Protein AF-A0A0G0WH38-F1 (afdb_monomer)

Organism: NCBI:txid1618424

Structure (mmCIF, N/CA/C/O backbone):
data_AF-A0A0G0WH38-F1
#
_entry.id   AF-A0A0G0WH38-F1
#
loop_
_atom_site.group_PDB
_atom_site.id
_atom_site.type_symbol
_atom_site.label_atom_id
_atom_site.label_alt_id
_atom_site.label_comp_id
_atom_site.label_asym_id
_atom_site.label_entity_id
_atom_site.label_seq_id
_atom_site.pdbx_PDB_ins_code
_atom_site.Cartn_x
_atom_site.Cartn_y
_atom_site.Cartn_z
_atom_site.occupancy
_atom_site.B_iso_or_equiv
_atom_site.auth_seq_id
_atom_site.auth_comp_id
_atom_site.auth_asym_id
_atom_site.auth_atom_id
_atom_site.pdbx_PDB_model_num
ATOM 1 N N . MET A 1 1 ? -21.161 17.544 38.187 1.00 32.94 1 MET A N 1
ATOM 2 C CA . MET A 1 1 ? -22.276 16.570 38.215 1.00 32.94 1 MET A CA 1
ATOM 3 C C . MET A 1 1 ? -21.748 15.254 37.638 1.00 32.94 1 MET A C 1
ATOM 5 O O . MET A 1 1 ? -21.384 15.239 36.478 1.00 32.94 1 MET A O 1
ATOM 9 N N . LYS A 1 2 ? -21.583 14.224 38.488 1.00 37.12 2 LYS A N 1
ATOM 10 C CA . LYS A 1 2 ? -21.247 12.807 38.193 1.00 37.12 2 LYS A CA 1
ATOM 11 C C . LYS A 1 2 ? -20.221 12.503 37.070 1.00 37.12 2 LYS A C 1
ATOM 13 O O . LYS A 1 2 ? -20.613 12.108 35.983 1.00 37.12 2 LYS A O 1
ATOM 18 N N . ILE A 1 3 ? -18.920 12.549 37.386 1.00 37.38 3 ILE A N 1
ATOM 19 C CA . ILE A 1 3 ? -17.848 11.882 36.594 1.00 37.38 3 ILE A CA 1
ATOM 20 C C . ILE A 1 3 ? -17.319 10.614 37.309 1.00 37.38 3 ILE A C 1
ATOM 22 O O . ILE A 1 3 ? -16.614 9.796 36.738 1.00 37.38 3 ILE A O 1
ATOM 26 N N . ILE A 1 4 ? -17.731 10.375 38.557 1.00 39.19 4 ILE A N 1
ATOM 27 C CA . ILE A 1 4 ? -17.101 9.365 39.426 1.00 39.19 4 ILE A CA 1
ATOM 28 C C . ILE A 1 4 ? -17.620 7.931 39.172 1.00 39.19 4 ILE A C 1
ATOM 30 O O . ILE A 1 4 ? -16.974 6.971 39.561 1.00 39.19 4 ILE A O 1
ATOM 34 N N . VAL A 1 5 ? -18.736 7.744 38.455 1.00 39.28 5 VAL A N 1
ATOM 35 C CA . VAL A 1 5 ? -19.386 6.417 38.343 1.00 39.28 5 VAL A CA 1
ATOM 36 C C . VAL A 1 5 ? -18.790 5.520 37.239 1.00 39.28 5 VAL A C 1
ATOM 38 O O . VAL A 1 5 ? -19.007 4.315 37.264 1.00 39.28 5 VAL A O 1
ATOM 41 N N . HIS A 1 6 ? -18.009 6.053 36.290 1.00 38.69 6 HIS A N 1
ATOM 42 C CA . HIS A 1 6 ? -17.444 5.235 35.199 1.00 38.69 6 HIS A CA 1
ATOM 43 C C . HIS A 1 6 ? -16.042 4.676 35.478 1.00 38.69 6 HIS A C 1
ATOM 45 O O . HIS A 1 6 ? -15.726 3.593 34.989 1.00 38.69 6 HIS A O 1
ATOM 51 N N . LYS A 1 7 ? -15.252 5.326 36.344 1.00 43.06 7 LYS A N 1
ATOM 52 C CA . LYS A 1 7 ? -13.873 4.903 36.642 1.00 43.06 7 LYS A CA 1
ATOM 53 C C . LYS A 1 7 ? -13.792 3.546 37.355 1.00 43.06 7 LYS A C 1
ATOM 55 O O . LYS A 1 7 ? -12.859 2.784 37.136 1.00 43.06 7 LYS A O 1
ATOM 60 N N . GLU A 1 8 ? -14.791 3.200 38.168 1.00 39.03 8 GLU A N 1
ATOM 61 C CA . GLU A 1 8 ? -14.813 1.925 38.906 1.00 39.03 8 GLU A CA 1
ATOM 62 C C . GLU A 1 8 ? -15.138 0.710 38.016 1.00 39.03 8 GLU A C 1
ATOM 64 O O . GLU A 1 8 ? -14.759 -0.410 38.350 1.00 39.03 8 GLU A O 1
ATOM 69 N N . GLN A 1 9 ? -15.783 0.910 36.858 1.00 46.50 9 GLN A N 1
ATOM 70 C CA . GLN A 1 9 ? -16.010 -0.165 35.879 1.00 46.50 9 GLN A CA 1
ATOM 71 C C . GLN A 1 9 ? -14.830 -0.353 34.910 1.00 46.50 9 GLN A C 1
ATOM 73 O O . GLN A 1 9 ? -14.673 -1.443 34.363 1.00 46.50 9 GLN A O 1
ATOM 78 N N . GLU A 1 10 ? -13.985 0.666 34.725 1.00 42.88 10 GLU A N 1
ATOM 79 C CA . GLU A 1 10 ? -12.787 0.616 33.870 1.00 42.88 10 GLU A CA 1
ATOM 80 C C . GLU A 1 10 ? -11.644 -0.196 34.509 1.00 42.88 10 GLU A C 1
ATOM 82 O O . GLU A 1 10 ? -10.996 -0.992 33.826 1.00 42.88 10 GLU A O 1
ATOM 87 N N . ILE A 1 11 ? -11.461 -0.090 35.832 1.00 45.38 11 ILE A N 1
ATOM 88 C CA . ILE A 1 11 ? -10.387 -0.789 36.568 1.00 45.38 11 ILE A CA 1
ATOM 89 C C . ILE A 1 11 ? -10.575 -2.318 36.520 1.00 45.38 11 ILE A C 1
ATOM 91 O O . ILE A 1 11 ? -9.616 -3.063 36.3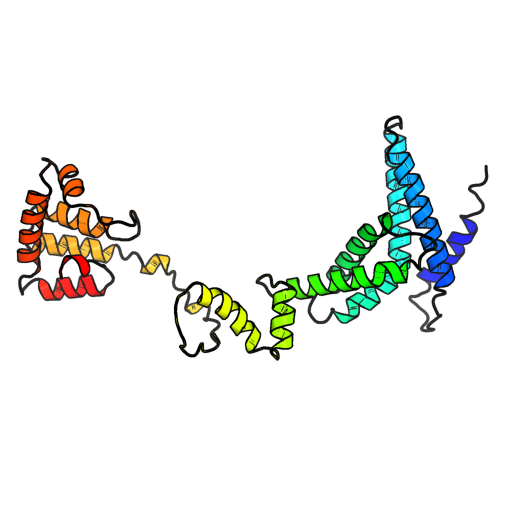37 1.00 45.38 11 ILE A O 1
ATOM 95 N N . GLY A 1 12 ? -11.820 -2.808 36.564 1.00 38.66 12 GLY A N 1
ATOM 96 C CA . GLY A 1 12 ? -12.107 -4.247 36.478 1.00 38.66 12 GLY A CA 1
ATOM 97 C C . GLY A 1 12 ? -11.827 -4.885 35.106 1.00 38.66 12 GLY A C 1
ATOM 98 O O . GLY A 1 12 ? -11.729 -6.112 35.009 1.00 38.66 12 GLY A O 1
ATOM 99 N N . ILE A 1 13 ? -11.699 -4.081 34.043 1.00 47.38 13 ILE A N 1
ATOM 100 C CA . ILE A 1 13 ? -11.533 -4.559 32.659 1.00 47.38 13 ILE A CA 1
ATOM 101 C C . ILE A 1 13 ? -10.060 -4.509 32.221 1.00 47.38 13 ILE A C 1
ATOM 103 O O . ILE A 1 13 ? -9.593 -5.441 31.566 1.00 47.38 13 ILE A O 1
ATOM 107 N N . GLN A 1 14 ? -9.296 -3.493 32.639 1.00 43.97 14 GLN A N 1
ATOM 108 C CA . GLN A 1 14 ? -7.849 -3.440 32.374 1.00 43.97 14 GLN A CA 1
ATOM 109 C C . GLN A 1 14 ? -7.082 -4.559 33.104 1.00 43.97 14 GLN A C 1
ATOM 111 O O . GLN A 1 14 ? -6.215 -5.199 32.505 1.00 43.97 14 GLN A O 1
ATOM 116 N N . ASP A 1 15 ? -7.476 -4.902 34.335 1.00 42.38 15 ASP A N 1
ATOM 117 C CA . ASP A 1 15 ? -6.885 -6.029 35.076 1.00 42.38 15 ASP A CA 1
ATOM 118 C C . ASP A 1 15 ? -7.193 -7.394 34.440 1.00 42.38 15 ASP A C 1
ATOM 120 O O . ASP A 1 15 ? -6.419 -8.343 34.576 1.00 42.38 15 ASP A O 1
ATOM 124 N N . SER A 1 16 ? -8.298 -7.513 33.696 1.00 44.72 16 SER A N 1
ATOM 125 C CA . SER A 1 16 ? -8.644 -8.754 32.996 1.00 44.72 16 SER A CA 1
ATOM 126 C C . SER A 1 16 ? -8.004 -8.889 31.609 1.00 44.72 16 SER A C 1
ATOM 128 O O . SER A 1 16 ? -7.896 -10.016 31.127 1.00 44.72 16 SER A O 1
ATOM 130 N N . LEU A 1 17 ? -7.513 -7.795 31.014 1.00 43.78 17 LEU A N 1
ATOM 131 C CA . LEU A 1 17 ? -6.703 -7.805 29.787 1.00 43.78 17 LEU A CA 1
ATOM 132 C C . LEU A 1 17 ? -5.206 -8.034 30.077 1.00 43.78 17 LEU A C 1
ATOM 134 O O . LEU A 1 17 ? -4.536 -8.728 29.317 1.00 43.78 17 LEU A O 1
ATOM 138 N N . ASN A 1 18 ? -4.685 -7.553 31.213 1.00 40.41 18 ASN A N 1
ATOM 139 C CA . ASN A 1 18 ? -3.281 -7.765 31.603 1.00 40.41 18 ASN A CA 1
ATOM 140 C C . ASN A 1 18 ? -2.997 -9.145 32.235 1.00 40.41 18 ASN A C 1
ATOM 142 O O . ASN A 1 18 ? -1.850 -9.594 32.246 1.00 40.41 18 ASN A O 1
ATOM 146 N N . LEU A 1 19 ? -4.023 -9.876 32.692 1.00 38.44 19 LEU A N 1
ATOM 147 C CA . LEU A 1 19 ? -3.889 -11.267 33.161 1.00 38.44 19 LEU A CA 1
ATOM 148 C C . LEU A 1 19 ? -3.816 -12.314 32.024 1.00 38.44 19 LEU A C 1
ATOM 150 O O . LEU A 1 19 ? -3.852 -13.519 32.290 1.00 38.44 19 LEU A O 1
ATOM 154 N N . GLU A 1 20 ? -3.722 -11.895 30.758 1.00 43.44 20 GLU A N 1
ATOM 155 C CA . GLU A 1 20 ? -3.683 -12.798 29.597 1.00 43.44 20 GLU A CA 1
ATOM 156 C C . GLU A 1 20 ? -2.321 -13.475 29.358 1.00 43.44 20 GLU A C 1
ATOM 158 O O . GLU A 1 20 ? -2.246 -14.421 28.574 1.00 43.44 20 GLU A O 1
ATOM 163 N N . GLN A 1 21 ? -1.245 -13.073 30.047 1.00 45.19 21 GLN A N 1
ATOM 164 C CA . GLN A 1 21 ? 0.084 -13.651 29.793 1.00 45.19 21 GLN A CA 1
ATOM 165 C C . GLN A 1 21 ? 0.411 -14.935 30.574 1.00 45.19 21 GLN A C 1
ATOM 167 O O . GLN A 1 21 ? 1.421 -15.564 30.267 1.00 45.19 21 GLN A O 1
ATOM 172 N N . GLN A 1 22 ? -0.405 -15.372 31.545 1.00 39.41 22 GLN A N 1
ATOM 173 C CA . GLN A 1 22 ? 0.000 -16.484 32.430 1.00 39.41 22 GLN A CA 1
ATOM 174 C C . GLN A 1 22 ? -0.910 -17.714 32.489 1.00 39.41 22 GLN A C 1
ATOM 176 O O . GLN A 1 22 ? -0.451 -18.744 32.969 1.00 39.41 22 GLN A O 1
ATOM 181 N N . ASN A 1 23 ? -2.148 -17.700 31.984 1.00 35.22 23 ASN A N 1
ATOM 182 C CA . ASN A 1 23 ? -3.044 -18.850 32.175 1.00 35.22 23 ASN A CA 1
ATOM 183 C C . ASN A 1 23 ? -3.754 -19.279 30.885 1.00 35.22 23 ASN A C 1
ATOM 185 O O . ASN A 1 23 ? -4.657 -18.606 30.396 1.00 35.22 23 ASN A O 1
ATOM 189 N N . GLY A 1 24 ? -3.378 -20.457 30.370 1.00 40.19 24 GLY A N 1
ATOM 190 C CA . GLY A 1 24 ? -3.849 -21.095 29.129 1.00 40.19 24 GLY A CA 1
ATOM 191 C C . GLY A 1 24 ? -5.322 -21.528 29.084 1.00 40.19 24 GLY A C 1
ATOM 192 O O . GLY A 1 24 ? -5.660 -22.513 28.431 1.00 40.19 24 GLY A O 1
ATOM 193 N N . SER A 1 25 ? -6.224 -20.807 29.745 1.00 41.72 25 SER A N 1
ATOM 194 C CA . SER A 1 25 ? -7.667 -21.001 29.612 1.00 41.72 25 SER A CA 1
ATOM 195 C C . SER A 1 25 ? -8.222 -20.009 28.595 1.00 41.72 25 SER A C 1
ATOM 197 O O . SER A 1 25 ? -8.294 -18.815 28.870 1.00 41.72 25 SER A O 1
ATOM 199 N N . ARG A 1 26 ? -8.657 -20.501 27.424 1.00 42.69 26 ARG A N 1
ATOM 200 C CA . ARG A 1 26 ? -9.404 -19.719 26.420 1.00 42.69 26 ARG A CA 1
ATOM 201 C C . ARG A 1 26 ? -10.736 -19.239 27.016 1.00 42.69 26 ARG A C 1
ATOM 203 O O . ARG A 1 26 ? -11.782 -19.843 26.775 1.00 42.69 26 ARG A O 1
ATOM 210 N N . ARG A 1 27 ? -10.721 -18.161 27.804 1.00 50.91 27 ARG A N 1
ATOM 211 C CA . ARG A 1 27 ? -11.947 -17.452 28.184 1.00 50.91 27 ARG A CA 1
ATOM 212 C C . ARG A 1 27 ? -12.553 -16.877 26.907 1.00 50.91 27 ARG A C 1
ATOM 214 O O . ARG A 1 27 ? -11.881 -16.210 26.125 1.00 50.91 27 ARG A O 1
ATOM 221 N N . ARG A 1 28 ? -13.828 -17.184 26.656 1.00 55.16 28 ARG A N 1
ATOM 222 C CA . ARG A 1 28 ? -14.573 -16.589 25.542 1.00 55.16 28 ARG A CA 1
ATOM 223 C C . ARG A 1 28 ? -14.680 -15.090 25.806 1.00 55.16 28 ARG A C 1
ATOM 225 O O . ARG A 1 28 ? -15.356 -14.694 26.751 1.00 55.16 28 ARG A O 1
ATOM 232 N N . VAL A 1 29 ? -14.029 -14.281 24.974 1.00 62.75 29 VAL A N 1
ATOM 233 C CA . VAL A 1 29 ? -14.193 -12.825 24.984 1.00 62.75 29 VAL A CA 1
ATOM 234 C C . VAL A 1 29 ? -15.682 -12.516 24.851 1.00 62.75 29 VAL A C 1
ATOM 236 O O . VAL A 1 29 ? -16.351 -12.995 23.929 1.00 62.75 29 VAL A O 1
ATOM 239 N N . ASN A 1 30 ? -16.228 -11.745 25.790 1.00 74.75 30 ASN A N 1
ATOM 240 C CA . ASN A 1 30 ? -17.629 -11.361 25.737 1.00 74.75 30 ASN A CA 1
ATOM 241 C C . ASN A 1 30 ? -17.816 -10.220 24.726 1.00 74.75 30 ASN A C 1
ATOM 243 O O . ASN A 1 30 ? -17.803 -9.039 25.065 1.00 74.75 30 ASN A O 1
ATOM 247 N N . TYR A 1 31 ? -17.989 -10.588 23.457 1.00 72.56 31 TYR A N 1
ATOM 248 C CA . TYR A 1 31 ? -18.087 -9.643 22.344 1.00 72.56 31 TYR A CA 1
ATOM 249 C C . TYR A 1 31 ? -19.266 -8.661 22.440 1.00 72.56 31 TYR A C 1
ATOM 251 O O . TYR A 1 31 ? -19.254 -7.648 21.742 1.00 72.56 31 TYR A O 1
ATOM 259 N N . SER A 1 32 ? -20.293 -8.927 23.259 1.00 76.69 32 SER A N 1
ATOM 260 C CA . SER A 1 32 ? -21.372 -7.953 23.473 1.00 76.69 32 SER A CA 1
ATOM 261 C C . SER A 1 32 ? -20.913 -6.790 24.354 1.00 76.69 32 SER A C 1
ATOM 263 O O . SER A 1 32 ? -21.201 -5.645 24.011 1.00 76.69 32 SER A O 1
ATOM 265 N N . LEU A 1 33 ? -20.146 -7.074 25.414 1.00 79.00 33 LEU A N 1
ATOM 266 C CA . LEU A 1 33 ? -19.546 -6.061 26.285 1.00 79.00 33 LEU A CA 1
ATOM 267 C C . LEU A 1 33 ? -18.524 -5.226 25.517 1.00 79.00 33 LEU A C 1
ATOM 269 O O . LEU A 1 33 ? -18.628 -4.005 25.516 1.00 79.00 33 LEU A O 1
ATOM 273 N N . VAL A 1 34 ? -17.626 -5.872 24.765 1.00 79.56 34 VAL A N 1
ATOM 274 C CA . VAL A 1 34 ? -16.643 -5.168 23.918 1.00 79.56 34 VAL A CA 1
ATOM 275 C C . VAL A 1 34 ? -17.346 -4.231 22.934 1.00 79.56 34 VAL A C 1
ATOM 277 O O . VAL A 1 34 ? -16.987 -3.067 22.805 1.00 79.56 34 VAL A O 1
ATOM 280 N N . ASN A 1 35 ? -18.410 -4.695 22.274 1.00 84.69 35 ASN A N 1
ATOM 281 C CA . ASN A 1 35 ? -19.155 -3.860 21.334 1.00 84.69 35 ASN A CA 1
ATOM 282 C C . ASN A 1 35 ? -19.893 -2.697 22.023 1.00 84.69 35 ASN A C 1
ATOM 284 O O . ASN A 1 35 ? -20.036 -1.636 21.422 1.00 84.69 35 ASN A O 1
ATOM 288 N N . ALA A 1 36 ? -20.368 -2.873 23.260 1.00 83.75 36 ALA A N 1
ATOM 289 C CA . ALA A 1 36 ? -20.982 -1.795 24.032 1.00 83.75 36 ALA A CA 1
ATOM 290 C C . ALA A 1 36 ? -19.951 -0.722 24.425 1.00 83.75 36 ALA A C 1
ATOM 292 O O . ALA A 1 36 ? -20.212 0.462 24.215 1.00 83.75 36 ALA A O 1
ATOM 293 N N . VAL A 1 37 ? -18.772 -1.139 24.901 1.00 86.31 37 VAL A N 1
ATOM 294 C CA . VAL A 1 37 ? -17.643 -0.249 25.227 1.00 86.31 37 VAL A CA 1
ATOM 295 C C . VAL A 1 37 ? -17.214 0.541 23.993 1.00 86.31 37 VAL A C 1
ATOM 297 O O . VAL A 1 37 ? -17.186 1.769 24.023 1.00 86.31 37 VAL A O 1
ATOM 300 N N . VAL A 1 38 ? -16.995 -0.142 22.867 1.00 85.69 38 VAL A N 1
ATOM 301 C CA . VAL A 1 38 ? -16.612 0.508 21.607 1.00 85.69 38 VAL A CA 1
ATOM 302 C C . VAL A 1 38 ? -17.679 1.500 21.143 1.00 85.69 38 VAL A C 1
ATOM 304 O O . VAL A 1 38 ? -17.350 2.618 20.759 1.00 85.69 38 VAL A O 1
ATOM 307 N N . ASN A 1 39 ? -18.967 1.149 21.214 1.00 87.06 39 ASN A N 1
ATOM 308 C CA . ASN A 1 39 ? -20.037 2.085 20.857 1.00 87.06 39 ASN A CA 1
ATOM 309 C C . ASN A 1 39 ? -20.046 3.328 21.760 1.00 87.06 39 ASN A C 1
ATOM 311 O O . ASN A 1 39 ? -20.282 4.428 21.261 1.00 87.06 39 ASN A O 1
ATOM 315 N N . SER A 1 40 ? -19.786 3.160 23.061 1.00 86.62 40 SER A N 1
ATOM 316 C CA . SER A 1 40 ? -19.678 4.270 24.013 1.00 86.62 40 SER A CA 1
ATOM 317 C C . SER A 1 40 ? -18.520 5.200 23.648 1.00 86.62 40 SER A C 1
ATOM 319 O O . SER A 1 40 ? -18.729 6.402 23.496 1.00 86.62 40 SER A O 1
ATOM 321 N N . ARG A 1 41 ? -17.329 4.645 23.393 1.00 89.06 41 ARG A N 1
ATOM 322 C CA . ARG A 1 41 ? -16.145 5.416 22.982 1.00 89.06 41 ARG A CA 1
ATOM 323 C C . ARG A 1 41 ? -16.321 6.104 21.627 1.00 89.06 41 ARG A C 1
ATOM 325 O O . ARG A 1 41 ? -15.927 7.251 21.461 1.00 89.06 41 ARG A O 1
ATOM 332 N N . VAL A 1 42 ? -16.997 5.475 20.664 1.00 85.94 42 VAL A N 1
ATOM 333 C CA . VAL A 1 42 ? -17.311 6.126 19.377 1.00 85.94 42 VAL A CA 1
ATOM 334 C C . VAL A 1 42 ? -18.272 7.308 19.555 1.00 85.94 42 VAL A C 1
ATOM 336 O O . VAL A 1 42 ? -18.154 8.307 18.844 1.00 85.94 42 VAL A O 1
ATOM 339 N N . LEU A 1 43 ? -19.232 7.226 20.481 1.00 88.44 43 LEU A N 1
ATOM 340 C CA . LEU A 1 43 ? -20.091 8.369 20.814 1.00 88.44 43 LEU A CA 1
ATOM 341 C C . LEU A 1 43 ? -19.300 9.491 21.481 1.00 88.44 43 LEU A C 1
ATOM 343 O O . LEU A 1 43 ? -19.540 10.656 21.176 1.00 88.44 43 LEU A O 1
ATOM 347 N N . GLU A 1 44 ? -18.371 9.138 22.364 1.00 88.75 44 GLU A N 1
ATOM 348 C CA . GLU A 1 44 ? -17.472 10.079 23.024 1.00 88.75 44 GLU A CA 1
ATOM 349 C C . GLU A 1 44 ? -16.594 10.824 22.011 1.00 88.75 44 GLU A C 1
ATOM 351 O O . GLU A 1 44 ? -16.609 12.052 22.002 1.00 88.75 44 GLU A O 1
ATOM 356 N N . LEU A 1 45 ? -15.964 10.117 21.065 1.00 87.69 45 LEU A N 1
ATOM 357 C CA . LEU A 1 45 ? -15.194 10.744 19.980 1.00 87.69 45 LEU A CA 1
ATOM 358 C C . LEU A 1 45 ? -16.005 11.763 19.187 1.00 87.69 45 LEU A C 1
ATOM 360 O O . LEU A 1 45 ? -15.504 12.834 18.870 1.00 87.69 45 LEU A O 1
ATOM 364 N N . ARG A 1 46 ? -17.273 11.462 18.885 1.00 88.69 46 ARG A N 1
ATOM 365 C CA . ARG A 1 46 ? -18.131 12.402 18.149 1.00 88.69 46 ARG A CA 1
ATOM 366 C C . A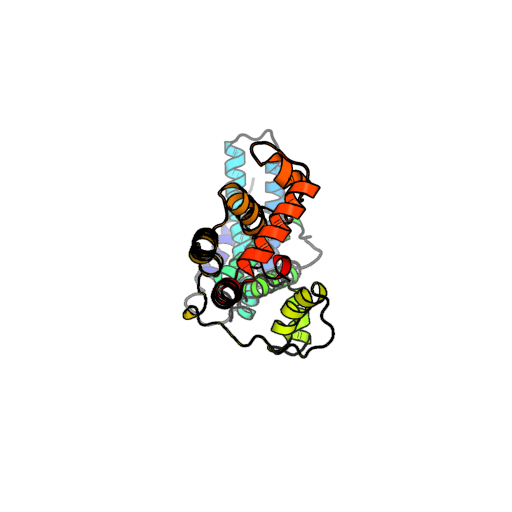RG A 1 46 ? -18.412 13.680 18.920 1.00 88.69 46 ARG A C 1
ATOM 368 O O . ARG A 1 46 ? -18.572 14.717 18.290 1.00 88.69 46 ARG A O 1
ATOM 375 N N . ARG A 1 47 ? -18.519 13.597 20.248 1.00 87.12 47 ARG A N 1
ATOM 376 C CA . ARG A 1 47 ? -18.693 14.778 21.101 1.00 87.12 47 ARG A CA 1
ATOM 377 C C . ARG A 1 47 ? -17.418 15.615 21.092 1.00 87.12 47 ARG A C 1
ATOM 379 O O . ARG A 1 47 ? -17.490 16.800 20.806 1.00 87.12 47 ARG A O 1
ATOM 386 N N . LEU A 1 48 ? -16.260 14.975 21.263 1.00 86.00 48 LEU A N 1
ATOM 387 C CA . LEU A 1 48 ? -14.962 15.654 21.220 1.00 86.00 48 LEU A CA 1
ATOM 388 C C . LEU A 1 48 ? -14.693 16.321 19.868 1.00 86.00 48 LEU A C 1
ATOM 390 O O . LEU A 1 48 ? -14.224 17.452 19.831 1.00 86.00 48 LEU A O 1
ATOM 394 N N . ASP A 1 49 ? -15.018 15.654 18.758 1.00 84.94 49 ASP A N 1
ATOM 395 C CA . ASP A 1 49 ? -14.852 16.226 17.419 1.00 84.94 49 ASP A CA 1
ATOM 396 C C . ASP A 1 49 ? -15.795 17.429 17.199 1.00 84.94 49 ASP A C 1
ATOM 398 O O . ASP A 1 49 ? -15.418 18.376 16.514 1.00 84.94 49 ASP A O 1
ATOM 402 N N . GLN A 1 50 ? -16.999 17.434 17.791 1.00 84.69 50 GLN A N 1
ATOM 403 C CA . GLN A 1 50 ? -17.884 18.609 17.779 1.00 84.69 50 GLN A CA 1
ATOM 404 C C . GLN A 1 50 ? -17.285 19.760 18.590 1.00 84.69 50 GLN A C 1
ATOM 406 O O . GLN A 1 50 ? -17.213 20.881 18.085 1.00 84.69 50 GLN A O 1
ATOM 411 N N . ASP A 1 51 ? -16.798 19.480 19.796 1.00 78.12 51 ASP A N 1
ATOM 412 C CA . ASP A 1 51 ? -16.200 20.487 20.674 1.00 78.12 51 ASP A CA 1
ATOM 413 C C . ASP A 1 51 ? -14.937 21.101 20.045 1.00 78.12 51 ASP A C 1
ATOM 415 O O . ASP A 1 51 ? -14.743 22.313 20.098 1.00 78.12 51 ASP A O 1
ATOM 419 N N . LEU A 1 52 ? -14.124 20.302 19.343 1.00 76.00 52 LEU A N 1
ATOM 420 C CA . LEU A 1 52 ? -12.912 20.767 18.660 1.00 76.00 52 LEU A CA 1
ATOM 421 C C . LEU A 1 52 ? -13.197 21.762 17.516 1.00 76.00 52 LEU A C 1
ATOM 423 O O . LEU A 1 52 ? -12.340 22.579 17.186 1.00 76.00 52 LEU A O 1
ATOM 427 N N . THR A 1 53 ? -14.382 21.711 16.894 1.00 74.00 53 THR A N 1
ATOM 428 C CA . THR A 1 53 ? -14.745 22.643 15.804 1.00 74.00 53 THR A CA 1
ATOM 429 C C . THR A 1 53 ? -15.095 24.049 16.287 1.00 74.00 53 THR A C 1
ATOM 431 O O . THR A 1 53 ? -15.176 24.978 15.481 1.00 74.00 53 THR A O 1
ATOM 434 N N . VAL A 1 54 ? -15.279 24.231 17.595 1.00 75.56 54 VAL A N 1
ATOM 435 C CA . VAL A 1 54 ? -15.627 25.519 18.188 1.00 75.56 54 VAL A CA 1
ATOM 436 C C . VAL A 1 54 ? -14.367 26.391 18.280 1.00 75.56 54 VAL A C 1
ATOM 438 O O . VAL A 1 54 ? -13.542 26.248 19.178 1.00 75.56 54 VAL A O 1
ATOM 441 N N . THR A 1 55 ? -14.225 27.336 17.347 1.00 63.53 55 THR A N 1
ATOM 442 C CA . THR A 1 55 ? -13.063 28.241 17.212 1.00 63.53 55 THR A CA 1
ATOM 443 C C . THR A 1 55 ? -12.842 29.194 18.391 1.00 63.53 55 THR A C 1
ATOM 445 O O . THR A 1 55 ? -11.811 29.856 18.446 1.00 63.53 55 THR A O 1
ATOM 448 N N . THR A 1 56 ? -13.774 29.278 19.342 1.00 71.31 56 THR A N 1
ATOM 449 C CA . THR A 1 56 ? -13.685 30.168 20.512 1.00 71.31 56 THR A CA 1
ATOM 450 C C . THR A 1 56 ? -12.976 29.544 21.716 1.00 71.31 56 THR A C 1
ATOM 452 O O . THR A 1 56 ? -12.896 30.177 22.767 1.00 71.31 56 THR A O 1
ATOM 455 N N . LEU A 1 57 ? -12.511 28.296 21.617 1.00 71.00 57 LEU A N 1
ATOM 456 C CA . LEU A 1 57 ? -11.836 27.612 22.719 1.00 71.00 57 LEU A CA 1
ATOM 457 C C . LEU A 1 57 ? -10.378 28.066 22.848 1.00 71.00 57 LEU A C 1
ATOM 459 O O . LEU A 1 57 ? -9.660 28.134 21.850 1.00 71.00 57 LEU A O 1
ATOM 463 N N . SER A 1 58 ? -9.948 28.318 24.089 1.00 80.75 58 SER A N 1
ATOM 464 C CA . SER A 1 58 ? -8.544 28.571 24.449 1.00 80.75 58 SER A CA 1
ATOM 465 C C . SER A 1 58 ? -7.623 27.472 23.903 1.00 80.75 58 SER A C 1
ATOM 467 O O . SER A 1 58 ? -8.014 26.302 23.865 1.00 80.75 58 SER A O 1
ATOM 469 N N . GLU A 1 59 ? -6.391 27.825 23.524 1.00 82.25 59 GLU A N 1
ATOM 470 C CA . GLU A 1 59 ? -5.383 26.872 23.032 1.00 82.25 59 GLU A CA 1
ATOM 471 C C . GLU A 1 59 ? -5.141 25.722 24.026 1.00 82.25 59 GLU A C 1
ATOM 473 O O . GLU A 1 59 ? -5.030 24.564 23.622 1.00 82.25 59 GLU A O 1
ATOM 478 N N . GLU A 1 60 ? -5.170 26.012 25.330 1.00 81.75 60 GLU A N 1
ATOM 479 C CA . GLU A 1 60 ? -5.045 25.014 26.402 1.00 81.75 60 GLU A CA 1
ATOM 480 C C . GLU A 1 60 ? -6.212 24.014 26.405 1.00 81.75 60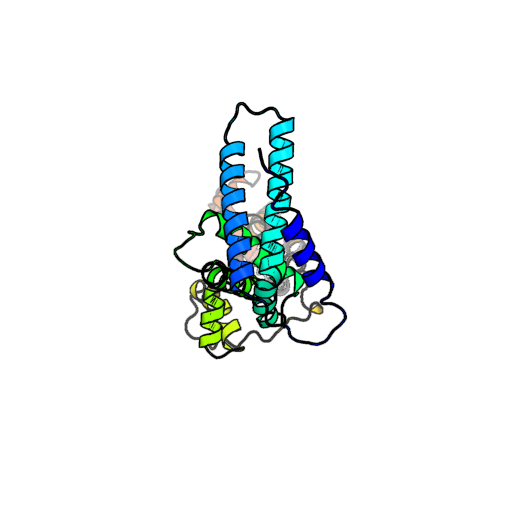 GLU A C 1
ATOM 482 O O . GLU A 1 60 ? -6.016 22.809 26.568 1.00 81.75 60 GLU A O 1
ATOM 487 N N . ALA A 1 61 ? -7.435 24.495 26.160 1.00 80.88 61 ALA A N 1
ATOM 488 C CA . ALA A 1 61 ? -8.620 23.643 26.084 1.00 80.88 61 ALA A CA 1
ATOM 489 C C . ALA A 1 61 ? -8.582 22.748 24.835 1.00 80.88 61 ALA A C 1
ATOM 491 O O . ALA A 1 61 ? -8.945 21.575 24.899 1.00 80.88 61 ALA A O 1
ATOM 492 N N . GLN A 1 62 ? -8.088 23.268 23.708 1.00 81.44 62 GLN A N 1
ATOM 493 C CA . GLN A 1 62 ? -7.906 22.473 22.491 1.00 81.44 62 GLN A CA 1
ATOM 494 C C . GLN A 1 62 ? -6.836 21.388 22.669 1.00 81.44 62 GLN A C 1
ATOM 496 O O . GLN A 1 62 ? -7.012 20.277 22.166 1.00 81.44 62 GLN A O 1
ATOM 501 N N . ALA A 1 63 ? -5.743 21.682 23.381 1.00 84.94 63 ALA A N 1
ATOM 502 C CA . ALA A 1 63 ? -4.705 20.700 23.688 1.00 84.94 63 ALA A CA 1
ATOM 503 C C . ALA A 1 63 ? -5.252 19.548 24.548 1.00 84.94 63 ALA A C 1
ATOM 505 O O . ALA A 1 63 ? -5.073 18.387 24.183 1.00 84.94 63 ALA A O 1
ATOM 506 N N . ALA A 1 64 ? -6.013 19.863 25.602 1.00 85.88 64 ALA A N 1
ATOM 507 C CA . ALA A 1 64 ? -6.648 18.858 26.456 1.00 85.88 64 ALA A CA 1
ATOM 508 C C . ALA A 1 64 ? -7.649 17.970 25.688 1.00 85.88 64 ALA A C 1
ATOM 510 O O . ALA A 1 64 ? -7.671 16.753 25.864 1.00 85.88 64 ALA A O 1
ATOM 511 N N . ILE A 1 65 ? -8.447 18.548 24.778 1.00 86.56 65 ILE A N 1
ATOM 512 C CA . ILE A 1 65 ? -9.378 17.775 23.934 1.00 86.56 65 ILE A CA 1
ATOM 513 C C . ILE A 1 65 ? -8.614 16.826 22.999 1.00 86.56 65 ILE A C 1
ATOM 515 O O . ILE A 1 65 ? -9.052 15.697 22.776 1.00 86.56 65 ILE A O 1
ATOM 519 N N . ARG A 1 66 ? -7.469 17.253 22.449 1.00 87.81 66 ARG A N 1
ATOM 520 C CA . ARG A 1 66 ? -6.635 16.400 21.584 1.00 87.81 66 ARG A CA 1
ATOM 521 C C . ARG A 1 66 ? -6.037 15.224 22.345 1.00 87.81 66 ARG A C 1
ATOM 523 O O . ARG A 1 66 ? -6.022 14.124 21.799 1.00 87.81 66 ARG A O 1
ATOM 530 N N . GLU A 1 67 ? -5.571 15.451 23.568 1.00 90.19 67 GLU A N 1
ATOM 531 C CA . GLU A 1 67 ? -5.041 14.400 24.439 1.00 90.19 67 GLU A CA 1
ATOM 532 C C . GLU A 1 67 ? -6.128 13.374 24.781 1.00 90.19 67 GLU A C 1
ATOM 534 O O . GLU A 1 67 ? -5.971 12.189 24.492 1.00 90.19 67 GLU A O 1
ATOM 539 N N . HIS A 1 68 ? -7.293 13.838 25.246 1.00 87.06 68 HIS A N 1
ATOM 540 C CA . HIS A 1 68 ? -8.429 12.959 25.552 1.00 87.06 68 HIS A CA 1
ATOM 541 C C . HIS A 1 68 ? -8.903 12.177 24.318 1.00 87.06 68 HIS A C 1
ATOM 543 O O . HIS A 1 68 ? -9.240 10.996 24.377 1.00 87.06 68 HIS A O 1
ATOM 549 N N . ARG A 1 69 ? -8.867 12.809 23.141 1.00 89.62 69 ARG A N 1
ATOM 550 C CA . ARG A 1 69 ? -9.163 12.140 21.869 1.00 89.62 69 ARG A CA 1
ATOM 551 C C . ARG A 1 69 ? -8.168 11.018 21.563 1.00 89.62 69 ARG A C 1
ATOM 553 O O . ARG A 1 69 ? -8.580 10.000 21.010 1.00 89.62 69 ARG A O 1
ATOM 560 N N . GLN A 1 70 ? -6.883 11.189 21.870 1.00 90.25 70 GLN A N 1
ATOM 561 C CA . GLN A 1 70 ? -5.876 10.143 21.670 1.00 90.25 70 GLN A CA 1
ATOM 562 C C . GLN A 1 70 ? -6.101 8.956 22.610 1.00 90.25 70 GLN A C 1
ATOM 564 O O . GLN A 1 70 ? -6.050 7.820 22.143 1.00 90.25 70 GLN A O 1
ATOM 569 N N . GLU A 1 71 ? -6.424 9.211 23.878 1.00 91.56 71 GLU A N 1
ATOM 570 C CA . GLU A 1 71 ? -6.758 8.168 24.859 1.00 91.56 71 GLU A CA 1
ATOM 571 C C . GLU A 1 71 ? -7.947 7.323 24.382 1.00 91.56 71 GLU A C 1
ATOM 573 O O . GLU A 1 71 ? -7.855 6.101 24.262 1.00 91.56 71 GLU A O 1
ATOM 578 N N . VAL A 1 72 ? -9.034 7.983 23.974 1.00 90.44 72 VAL A N 1
ATOM 579 C CA . VAL A 1 72 ? -10.237 7.300 23.479 1.00 90.44 72 VAL A CA 1
ATOM 580 C C . VAL A 1 72 ? -9.959 6.485 22.206 1.00 90.44 72 VAL A C 1
ATOM 582 O O . VAL A 1 72 ? -10.544 5.416 22.005 1.00 90.44 72 VAL A O 1
ATOM 585 N N . LEU A 1 73 ? -9.080 6.963 21.320 1.00 91.44 73 LEU A N 1
ATOM 586 C CA . LEU A 1 73 ? -8.662 6.193 20.146 1.00 91.44 73 LEU A CA 1
ATOM 587 C C . LEU A 1 73 ? -7.829 4.966 20.529 1.00 91.44 73 LEU A C 1
ATOM 589 O O . LEU A 1 73 ? -8.030 3.913 19.921 1.00 91.44 73 LEU A O 1
ATOM 593 N N . GLY A 1 74 ? -6.952 5.089 21.529 1.00 91.94 74 GLY A N 1
ATOM 594 C CA . GLY A 1 74 ? -6.184 3.979 22.094 1.00 91.94 74 GLY A CA 1
ATOM 595 C C . GLY A 1 74 ? -7.096 2.853 22.574 1.00 91.94 74 GLY A C 1
ATOM 596 O O . GLY A 1 74 ? -6.992 1.731 22.083 1.00 91.94 74 GLY A O 1
ATOM 597 N N . ASP A 1 75 ? -8.098 3.186 23.389 1.00 90.38 75 ASP A N 1
ATOM 598 C CA . ASP A 1 75 ? -9.097 2.230 23.885 1.00 90.38 75 ASP A CA 1
ATOM 599 C C . ASP A 1 75 ? -9.809 1.472 22.751 1.00 90.38 75 ASP A C 1
ATOM 601 O O . ASP A 1 75 ? -10.029 0.256 22.817 1.00 90.38 75 ASP A O 1
ATOM 605 N N . ILE A 1 76 ? -10.196 2.185 21.685 1.00 91.31 76 ILE A N 1
ATOM 606 C CA . ILE A 1 76 ? -10.859 1.572 20.527 1.00 91.31 76 ILE A CA 1
ATOM 607 C C . ILE A 1 76 ? -9.901 0.638 19.789 1.00 91.31 76 ILE A C 1
ATOM 609 O O . ILE A 1 76 ? -10.332 -0.438 19.359 1.00 91.31 76 ILE A O 1
ATOM 613 N N . ILE A 1 77 ? -8.639 1.032 19.616 1.00 92.88 77 ILE A N 1
ATOM 614 C CA . ILE A 1 77 ? -7.621 0.196 18.978 1.00 92.88 77 ILE A CA 1
ATOM 615 C C . ILE A 1 77 ? -7.441 -1.080 19.796 1.00 92.88 77 ILE A C 1
ATOM 617 O O . ILE A 1 77 ? -7.657 -2.162 19.249 1.00 92.88 77 ILE A O 1
ATOM 621 N N . ASP A 1 78 ? -7.167 -0.968 21.093 1.00 91.19 78 ASP A N 1
ATOM 622 C CA . ASP A 1 78 ? -6.892 -2.097 21.986 1.00 91.19 78 ASP A CA 1
ATOM 623 C C . ASP A 1 78 ? -8.047 -3.102 22.009 1.00 91.19 78 ASP A C 1
ATOM 625 O O . ASP A 1 78 ? -7.846 -4.306 21.816 1.00 91.19 78 ASP A O 1
ATOM 629 N N . CYS A 1 79 ? -9.287 -2.610 22.086 1.00 90.81 79 CYS A N 1
ATOM 630 C CA . CYS A 1 79 ? -10.490 -3.443 22.008 1.00 90.81 79 CYS A CA 1
ATOM 631 C C . CYS A 1 79 ? -10.618 -4.226 20.686 1.00 90.81 79 CYS A C 1
ATOM 633 O O . CYS A 1 79 ? -11.294 -5.259 20.636 1.00 90.81 79 CYS A O 1
ATOM 635 N N . ASN A 1 80 ? -10.020 -3.737 19.596 1.00 93.56 80 ASN A N 1
ATOM 636 C CA . ASN A 1 80 ? -10.121 -4.323 18.258 1.00 93.56 80 ASN A CA 1
ATOM 637 C C . ASN A 1 80 ? -8.813 -4.969 17.765 1.00 93.56 80 ASN A C 1
ATOM 639 O O . ASN A 1 80 ? -8.824 -5.607 16.706 1.00 93.56 80 ASN A O 1
ATOM 643 N N . MET A 1 81 ? -7.717 -4.903 18.528 1.00 92.31 81 MET A N 1
ATOM 644 C CA . MET A 1 81 ? -6.430 -5.493 18.144 1.00 92.31 81 MET A CA 1
ATOM 645 C C . MET A 1 81 ? -6.534 -6.997 17.895 1.00 92.31 81 MET A C 1
ATOM 647 O O . MET A 1 81 ? -6.000 -7.498 16.905 1.00 92.31 81 MET A O 1
ATOM 651 N N . GLY A 1 82 ? -7.299 -7.725 18.714 1.00 90.50 82 GLY A N 1
ATOM 652 C CA . GLY A 1 82 ? -7.523 -9.160 18.512 1.00 90.50 82 GLY A CA 1
ATOM 653 C C . GLY A 1 82 ? -8.140 -9.491 17.144 1.00 90.50 82 GLY A C 1
ATOM 654 O O . GLY A 1 82 ? -7.750 -10.470 16.502 1.00 90.50 82 GLY A O 1
ATOM 655 N N . LEU A 1 83 ? -9.053 -8.643 16.650 1.00 92.19 83 LEU A N 1
ATOM 656 C CA . LEU A 1 83 ? -9.641 -8.783 15.316 1.00 92.19 83 LEU A CA 1
ATOM 657 C C . LEU A 1 83 ? -8.591 -8.538 14.228 1.00 92.19 83 LEU A C 1
ATOM 659 O O . LEU A 1 83 ? -8.451 -9.370 13.331 1.00 92.19 83 LEU A O 1
ATOM 663 N N . ILE A 1 84 ? -7.837 -7.439 14.324 1.00 95.12 84 ILE A N 1
ATOM 664 C CA . ILE A 1 84 ? -6.787 -7.084 13.357 1.00 95.12 84 ILE A CA 1
ATOM 665 C C . ILE A 1 84 ? -5.754 -8.207 13.261 1.00 95.12 84 ILE A C 1
ATOM 667 O O . ILE A 1 84 ? -5.488 -8.704 12.168 1.00 95.12 84 ILE A O 1
ATOM 671 N N . VAL A 1 85 ? -5.246 -8.680 14.401 1.00 94.94 85 VAL A N 1
ATOM 672 C CA . VAL A 1 85 ? -4.262 -9.767 14.464 1.00 94.94 85 VAL A CA 1
ATOM 673 C C . VAL A 1 85 ? -4.815 -11.054 13.851 1.00 94.94 85 VAL A C 1
ATOM 675 O O . VAL A 1 85 ? -4.099 -11.740 13.124 1.00 94.94 85 VAL A O 1
ATOM 678 N N . SER A 1 86 ? -6.088 -11.387 14.087 1.00 94.69 86 SER A N 1
ATOM 679 C CA . SER A 1 86 ? -6.703 -12.588 13.502 1.00 94.69 86 SER A CA 1
ATOM 680 C C . SER A 1 86 ? -6.786 -12.546 11.970 1.00 94.69 86 SER A C 1
ATOM 682 O O . SER A 1 86 ? -6.648 -13.583 11.319 1.00 94.69 86 SER A O 1
ATOM 684 N N . ILE A 1 87 ? -6.970 -11.355 11.390 1.00 94.06 87 ILE A N 1
ATOM 685 C CA . ILE A 1 87 ? -6.995 -11.144 9.939 1.00 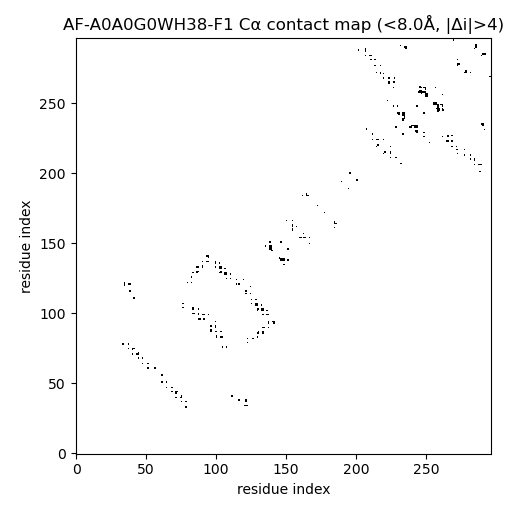94.06 87 ILE A CA 1
ATOM 686 C C . ILE A 1 87 ? -5.564 -11.137 9.392 1.00 94.06 87 ILE A C 1
ATOM 688 O O . ILE A 1 87 ? -5.281 -11.846 8.430 1.00 94.06 87 ILE A O 1
ATOM 692 N N . ALA A 1 88 ? -4.660 -10.382 10.022 1.00 94.75 88 ALA A N 1
ATOM 693 C CA . ALA A 1 88 ? -3.268 -10.229 9.604 1.00 94.75 88 ALA A CA 1
ATOM 694 C C . ALA A 1 88 ? -2.506 -11.563 9.593 1.00 94.75 88 ALA A C 1
ATOM 696 O O . ALA A 1 88 ? -1.763 -11.838 8.655 1.00 94.75 88 ALA A O 1
ATOM 697 N N . LYS A 1 89 ? -2.769 -12.448 10.566 1.00 94.75 89 LYS A N 1
ATOM 698 C CA . LYS A 1 89 ? -2.183 -13.800 10.626 1.00 94.75 89 LYS A CA 1
ATOM 699 C C . LYS A 1 89 ? -2.393 -14.625 9.352 1.00 94.75 89 LYS A C 1
ATOM 701 O O . LYS A 1 89 ? -1.580 -15.492 9.065 1.00 94.75 89 LYS A O 1
ATOM 706 N N . GLN A 1 90 ? -3.446 -14.359 8.575 1.00 91.69 90 GLN A N 1
ATOM 707 C CA . GLN A 1 90 ? -3.711 -15.061 7.312 1.00 91.69 90 GLN A CA 1
ATOM 708 C C . GLN A 1 90 ? -2.763 -14.644 6.173 1.00 91.69 90 GLN A C 1
ATOM 710 O O . GLN A 1 90 ? -2.707 -15.331 5.158 1.00 91.69 90 GLN A O 1
ATOM 715 N N . TYR A 1 91 ? -2.041 -13.529 6.329 1.00 91.50 91 TYR A N 1
ATOM 716 C CA . TYR A 1 91 ? -1.162 -12.936 5.313 1.00 91.50 91 TYR A CA 1
ATOM 717 C C . TYR A 1 91 ? 0.307 -12.842 5.763 1.00 91.50 91 TYR A C 1
ATOM 719 O O . TYR A 1 91 ? 1.151 -12.384 4.998 1.00 91.50 91 TYR A O 1
ATOM 727 N N . ALA A 1 92 ? 0.623 -13.312 6.974 1.00 87.88 92 ALA A N 1
ATOM 728 C CA . ALA A 1 92 ? 1.937 -13.183 7.610 1.00 87.88 92 ALA A CA 1
ATOM 729 C C . ALA A 1 92 ? 3.047 -14.061 6.995 1.00 87.88 92 ALA A C 1
ATOM 731 O O . ALA A 1 92 ? 4.191 -13.984 7.417 1.00 87.88 92 ALA A O 1
ATOM 732 N N . GLU A 1 93 ? 2.730 -14.910 6.013 1.00 85.25 93 GLU A N 1
ATOM 733 C CA . GLU A 1 93 ? 3.724 -15.766 5.348 1.00 85.25 93 GLU A CA 1
ATOM 734 C C . GLU A 1 93 ? 4.725 -14.953 4.505 1.00 85.25 93 GLU A C 1
ATOM 736 O O . GLU A 1 93 ? 5.857 -15.381 4.312 1.00 85.25 93 GLU A O 1
ATOM 741 N N . LYS A 1 94 ? 4.308 -13.793 3.976 1.00 76.81 94 LYS A N 1
ATOM 742 C CA . LYS A 1 94 ? 5.071 -13.043 2.956 1.00 76.81 94 LYS A CA 1
ATOM 743 C C . LYS A 1 94 ? 5.395 -11.605 3.336 1.00 76.81 94 LYS A C 1
ATOM 745 O O . LYS A 1 94 ? 6.161 -10.964 2.631 1.00 76.81 94 LYS A O 1
ATOM 750 N N . VAL A 1 95 ? 4.779 -11.097 4.397 1.00 89.56 95 VAL A N 1
ATOM 751 C CA . VAL A 1 95 ? 4.895 -9.708 4.849 1.00 89.56 95 VAL A CA 1
ATOM 752 C C . VAL A 1 95 ? 4.993 -9.710 6.365 1.00 89.56 95 VAL A C 1
ATOM 754 O O . VAL A 1 95 ? 4.378 -10.556 7.022 1.00 89.56 95 VAL A O 1
ATOM 757 N N . GLU A 1 96 ? 5.764 -8.773 6.911 1.00 93.56 96 GLU A N 1
ATOM 758 C CA . GLU A 1 96 ? 5.947 -8.635 8.348 1.00 93.56 96 GLU A CA 1
ATOM 759 C C . GLU A 1 96 ? 4.608 -8.391 9.059 1.00 93.56 96 GLU A C 1
ATOM 761 O O . GLU A 1 96 ? 3.747 -7.626 8.616 1.00 93.56 96 GLU A O 1
ATOM 766 N N . LEU 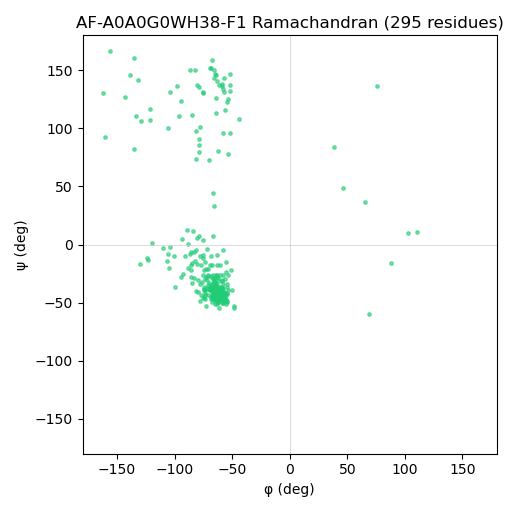A 1 97 ? 4.407 -9.083 10.181 1.00 93.75 97 LEU A N 1
ATOM 767 C CA . LEU A 1 97 ? 3.139 -9.033 10.902 1.00 93.75 97 LEU A CA 1
ATOM 768 C C . LEU A 1 97 ? 2.858 -7.635 11.476 1.00 93.75 97 LEU A C 1
ATOM 770 O O . LEU A 1 97 ? 1.692 -7.241 11.530 1.00 93.75 97 LEU A O 1
ATOM 774 N N . GLU A 1 98 ? 3.892 -6.905 11.903 1.00 95.19 98 GLU A N 1
ATOM 775 C CA . GLU A 1 98 ? 3.748 -5.543 12.432 1.00 95.19 98 GLU A CA 1
ATOM 776 C C . GLU A 1 98 ? 3.261 -4.562 11.364 1.00 95.19 98 GLU A C 1
ATOM 778 O O . GLU A 1 98 ? 2.327 -3.799 11.619 1.00 95.19 98 GLU A O 1
ATOM 783 N N . ASP A 1 99 ? 3.760 -4.674 10.133 1.00 95.44 99 ASP A N 1
ATOM 784 C CA . ASP A 1 99 ? 3.285 -3.859 9.013 1.00 95.44 99 ASP A CA 1
ATOM 785 C C . ASP A 1 99 ? 1.802 -4.116 8.718 1.00 95.44 99 ASP A C 1
ATOM 787 O O . ASP A 1 99 ? 0.997 -3.190 8.575 1.00 95.44 99 ASP A O 1
ATOM 791 N N . LEU A 1 100 ? 1.398 -5.392 8.697 1.00 95.69 100 LEU A N 1
ATOM 792 C CA . LEU A 1 100 ? 0.002 -5.777 8.472 1.00 95.69 100 LEU A CA 1
ATOM 793 C C . LEU A 1 100 ? -0.921 -5.270 9.592 1.00 95.69 100 LEU A C 1
ATOM 795 O O . LEU A 1 100 ? -2.058 -4.865 9.319 1.00 95.69 100 LEU A O 1
ATOM 799 N N . LYS A 1 101 ? -0.452 -5.273 10.847 1.00 96.56 101 LYS A N 1
ATOM 800 C CA . LYS A 1 101 ? -1.180 -4.667 11.970 1.00 96.56 101 LYS A CA 1
ATOM 801 C C . LYS A 1 101 ? -1.310 -3.159 11.776 1.00 96.56 101 LYS A C 1
ATOM 803 O O . LYS A 1 101 ? -2.419 -2.647 11.923 1.00 96.56 101 LYS A O 1
ATOM 808 N N . GLY A 1 102 ? -0.230 -2.478 11.391 1.00 96.31 102 GLY A N 1
ATOM 809 C CA . GLY A 1 102 ? -0.219 -1.041 11.116 1.00 96.31 102 GLY A CA 1
ATOM 810 C C . GLY A 1 102 ? -1.274 -0.643 10.082 1.00 96.31 102 GLY A C 1
ATOM 811 O O . GLY A 1 102 ? -2.112 0.220 10.347 1.00 96.31 102 GLY A O 1
ATOM 812 N N . VAL A 1 103 ? -1.334 -1.352 8.951 1.00 96.75 103 VAL A N 1
ATOM 813 C CA . VAL A 1 103 ? -2.364 -1.139 7.913 1.00 96.75 103 VAL A CA 1
ATOM 814 C C . VAL A 1 103 ? -3.776 -1.366 8.459 1.00 96.75 103 VAL A C 1
ATOM 816 O O . VAL A 1 103 ? -4.707 -0.610 8.154 1.00 96.75 103 VAL A O 1
ATOM 819 N N . GLY A 1 104 ? -3.950 -2.397 9.288 1.00 96.94 104 GLY A N 1
ATOM 820 C CA . GLY A 1 104 ? -5.217 -2.681 9.953 1.00 96.94 104 GLY A CA 1
ATOM 821 C C . GLY A 1 104 ? -5.674 -1.552 10.880 1.00 96.94 104 GLY A C 1
ATOM 822 O O . GLY A 1 104 ? -6.847 -1.179 10.831 1.00 96.94 104 GLY A O 1
ATOM 823 N N . ILE A 1 105 ? -4.760 -0.981 11.670 1.00 96.88 105 ILE A N 1
ATOM 824 C CA . ILE A 1 105 ? -5.026 0.140 12.584 1.00 96.88 105 ILE A CA 1
ATOM 825 C C . ILE A 1 105 ? -5.414 1.394 11.798 1.00 96.88 105 ILE A C 1
ATOM 827 O O . ILE A 1 105 ? -6.439 2.004 12.095 1.00 96.88 105 ILE A O 1
ATOM 831 N N . VAL A 1 106 ? -4.664 1.751 10.752 1.00 97.50 106 VAL A N 1
ATOM 832 C CA . VAL A 1 106 ? -4.992 2.913 9.906 1.00 97.50 106 VAL A CA 1
ATOM 833 C C . VAL A 1 106 ? -6.396 2.768 9.312 1.00 97.50 106 VAL A C 1
ATOM 835 O O . VAL A 1 106 ? -7.232 3.662 9.440 1.00 97.50 106 VAL A O 1
ATOM 838 N N . THR A 1 107 ? -6.709 1.593 8.763 1.00 97.44 107 THR A N 1
ATOM 839 C CA . THR A 1 107 ? -8.030 1.315 8.175 1.00 97.44 107 THR A CA 1
ATOM 840 C C . THR A 1 107 ? -9.154 1.352 9.216 1.00 97.44 107 THR A C 1
ATOM 842 O O . THR A 1 107 ? -10.282 1.750 8.915 1.00 97.44 107 THR A O 1
ATOM 845 N N . LEU A 1 108 ? -8.873 0.910 10.445 1.00 96.38 108 LEU A N 1
ATOM 846 C CA . LEU A 1 108 ? -9.809 0.984 11.563 1.00 96.38 108 LEU A CA 1
ATOM 847 C C . LEU A 1 108 ? -10.150 2.444 11.878 1.00 96.38 108 LEU A C 1
ATOM 849 O O . LEU A 1 108 ? -11.331 2.787 11.949 1.00 96.38 108 LEU A O 1
ATOM 853 N N . LEU A 1 109 ? -9.129 3.293 12.010 1.00 94.69 109 LEU A N 1
ATOM 854 C CA . LEU A 1 109 ? -9.270 4.718 12.306 1.00 94.69 109 LEU A CA 1
ATOM 855 C C . LEU A 1 109 ? -10.062 5.452 11.216 1.00 94.69 109 LEU A C 1
ATOM 857 O O . LEU A 1 109 ? -10.987 6.201 11.529 1.00 94.69 109 LEU A O 1
ATOM 861 N N . GLU A 1 110 ? -9.787 5.163 9.943 1.00 95.31 110 GLU A N 1
ATOM 862 C CA . GLU A 1 110 ? -10.550 5.696 8.804 1.00 95.31 110 GLU A CA 1
ATOM 863 C C . GLU A 1 110 ? -12.025 5.262 8.814 1.00 95.31 110 GLU A C 1
ATOM 865 O O . GLU A 1 110 ? -12.903 5.962 8.305 1.00 95.31 110 GLU A O 1
ATOM 870 N N . ALA A 1 111 ? -12.335 4.094 9.380 1.00 94.94 111 ALA A N 1
ATOM 871 C CA . ALA A 1 111 ? -13.692 3.562 9.396 1.00 94.94 111 ALA A CA 1
ATOM 872 C C . ALA A 1 111 ? -14.577 4.191 10.490 1.00 94.94 111 ALA A C 1
ATOM 874 O O . ALA A 1 111 ? -15.788 4.313 10.279 1.00 94.94 111 ALA A O 1
ATOM 875 N N . ILE A 1 112 ? -14.004 4.606 11.626 1.00 93.81 112 ILE A N 1
ATOM 876 C CA . ILE A 1 112 ? -14.722 5.189 12.778 1.00 93.81 112 ILE A CA 1
ATOM 877 C C . ILE A 1 112 ? -15.717 6.300 12.387 1.00 93.81 112 ILE A C 1
ATOM 879 O O . ILE A 1 112 ? -16.898 6.168 12.738 1.00 93.81 112 ILE A O 1
ATOM 883 N N . PRO A 1 113 ? -15.331 7.357 11.640 1.00 91.31 113 PRO A N 1
ATOM 884 C CA . PRO A 1 113 ? -16.248 8.456 11.322 1.00 91.31 113 PRO A CA 1
ATOM 885 C C . PRO A 1 113 ? -17.451 8.005 10.481 1.00 91.31 113 PRO A C 1
ATOM 887 O O . PRO A 1 113 ? -18.531 8.591 10.557 1.00 91.31 113 PRO A O 1
ATOM 890 N N . HIS A 1 114 ? -17.307 6.924 9.713 1.00 92.88 114 HIS A N 1
ATOM 891 C CA . HIS A 1 114 ? -18.358 6.398 8.843 1.00 92.88 114 HIS A CA 1
ATOM 892 C C . HIS A 1 114 ? -19.255 5.349 9.510 1.00 92.88 114 HIS A C 1
ATOM 894 O O . HIS A 1 114 ? -20.279 4.959 8.934 1.00 92.88 114 HIS A O 1
ATOM 900 N N . PHE A 1 115 ? -18.894 4.868 10.702 1.00 94.38 115 PHE A N 1
ATOM 901 C CA . PHE A 1 115 ? -19.676 3.863 11.410 1.00 94.38 115 PHE A CA 1
ATOM 902 C C . PHE A 1 115 ? -21.043 4.422 11.828 1.00 94.38 115 PHE A C 1
ATOM 904 O O . PHE A 1 115 ? -21.178 5.581 12.200 1.00 94.38 115 PHE A O 1
ATOM 911 N N . LYS A 1 116 ? -22.104 3.614 11.785 1.00 91.88 116 LYS A N 1
ATOM 912 C CA . LYS A 1 116 ? -23.447 4.030 12.221 1.00 91.88 116 LYS A CA 1
ATOM 913 C C . LYS A 1 116 ? -23.921 3.117 13.339 1.00 91.88 116 LYS A C 1
ATOM 915 O O . LYS A 1 116 ? -24.283 1.966 13.091 1.00 91.88 116 LYS A O 1
ATOM 920 N N . ILE A 1 117 ? -23.932 3.660 14.554 1.00 91.69 117 ILE A N 1
ATOM 921 C CA . ILE A 1 117 ? -24.389 2.962 15.756 1.00 91.69 117 ILE A CA 1
ATOM 922 C C . ILE A 1 117 ? -25.849 2.534 15.563 1.00 91.69 117 ILE A C 1
ATOM 924 O O . ILE A 1 117 ? -26.653 3.269 14.991 1.00 91.69 117 ILE A O 1
ATOM 928 N N . GLY A 1 118 ? -26.173 1.314 15.989 1.00 87.44 118 GLY A N 1
ATOM 929 C CA . GLY A 1 118 ? -27.513 0.732 15.878 1.00 87.44 118 GLY A CA 1
ATOM 930 C C . GLY A 1 118 ? -27.799 0.002 14.561 1.00 87.44 118 GLY A C 1
ATOM 931 O O . GLY A 1 118 ? -28.721 -0.804 14.525 1.00 87.44 118 GLY A O 1
ATOM 932 N N . ARG A 1 119 ? -27.003 0.201 13.496 1.00 89.00 119 ARG A N 1
ATOM 933 C CA . ARG A 1 119 ? -27.175 -0.565 12.242 1.00 89.00 119 ARG A CA 1
ATOM 934 C C . ARG A 1 119 ? -26.526 -1.946 12.284 1.00 89.00 119 ARG A C 1
ATOM 936 O O . ARG A 1 119 ? -27.080 -2.897 11.747 1.00 89.00 119 ARG A O 1
ATOM 943 N N . ALA A 1 120 ? -25.339 -2.047 12.871 1.00 91.19 120 ALA A N 1
ATOM 944 C CA . ALA A 1 120 ? -24.578 -3.288 12.969 1.00 91.19 120 ALA A CA 1
ATOM 945 C C . ALA A 1 120 ? -23.607 -3.228 14.154 1.00 91.19 120 ALA A C 1
ATOM 947 O O . ALA A 1 120 ? -23.338 -2.153 14.694 1.00 91.19 120 ALA A O 1
ATOM 948 N N . LYS A 1 121 ? -23.053 -4.385 14.537 1.00 92.06 121 LYS A N 1
ATOM 949 C CA . LYS A 1 121 ? -21.900 -4.442 15.446 1.00 92.06 121 LYS A CA 1
ATOM 950 C C . LYS A 1 121 ? -20.691 -3.796 14.772 1.00 92.06 121 LYS A C 1
ATOM 952 O O . LYS A 1 121 ? -20.525 -3.918 13.556 1.00 92.06 121 LYS A O 1
ATOM 957 N N . PHE A 1 122 ? -19.837 -3.148 15.557 1.00 91.50 122 PHE A N 1
ATOM 958 C CA . PHE A 1 122 ? -18.671 -2.446 15.030 1.00 91.50 122 PHE A CA 1
ATOM 959 C C . PHE A 1 122 ? -17.732 -3.395 14.279 1.00 91.50 122 PHE A C 1
ATOM 961 O O . PHE A 1 122 ? -17.385 -3.133 13.129 1.00 91.50 122 PHE A O 1
ATOM 968 N N . SER A 1 123 ? -17.443 -4.565 14.860 1.00 91.06 123 SER A N 1
ATOM 969 C CA . SER A 1 123 ? -16.620 -5.612 14.239 1.00 91.06 123 SER A CA 1
ATOM 970 C C . SER A 1 123 ? -17.133 -6.041 12.860 1.00 91.06 123 SER A C 1
ATOM 972 O O . SER A 1 123 ? -16.352 -6.170 11.920 1.00 91.06 123 SER A O 1
ATOM 974 N N . THR A 1 124 ? -18.450 -6.199 12.704 1.00 94.56 124 THR A N 1
ATOM 975 C CA . THR A 1 124 ? -19.089 -6.541 11.424 1.00 94.56 124 THR A CA 1
ATOM 976 C C . THR A 1 124 ? -18.878 -5.457 10.367 1.00 94.56 124 THR A C 1
ATOM 978 O O . THR A 1 124 ? -18.699 -5.772 9.193 1.00 94.56 124 THR A O 1
ATOM 981 N N . PHE A 1 125 ? -18.881 -4.187 10.773 1.00 95.00 125 PHE A N 1
ATOM 982 C CA . PHE A 1 125 ? -18.670 -3.059 9.872 1.00 95.00 125 PHE A CA 1
ATOM 983 C C . PHE A 1 125 ? -17.206 -2.921 9.424 1.00 95.00 125 PHE A C 1
ATOM 985 O O . PHE A 1 125 ? -16.948 -2.694 8.240 1.00 95.00 125 PHE A O 1
ATOM 992 N N . VAL A 1 126 ? -16.248 -3.074 10.344 1.00 95.62 126 VAL A N 1
ATOM 993 C CA . VAL A 1 126 ? -14.819 -2.850 10.053 1.00 95.62 126 VAL A CA 1
ATOM 994 C C . VAL A 1 126 ? -14.136 -4.055 9.407 1.00 95.62 126 VAL A C 1
ATOM 996 O O . VAL A 1 126 ? -13.232 -3.874 8.592 1.00 95.62 126 VAL A O 1
ATOM 999 N N . PHE A 1 127 ? -14.601 -5.278 9.682 1.00 95.75 127 PHE A N 1
ATOM 1000 C CA . PHE A 1 127 ? -14.020 -6.516 9.152 1.00 95.75 127 PHE A CA 1
ATOM 1001 C C . PHE A 1 127 ? -13.754 -6.509 7.632 1.00 95.75 127 PHE A C 1
ATOM 1003 O O . PHE A 1 127 ? -12.610 -6.753 7.239 1.00 95.75 127 PHE A O 1
ATOM 1010 N N . PRO A 1 128 ? -14.736 -6.223 6.747 1.00 96.25 128 PRO A N 1
ATOM 1011 C CA . PRO A 1 128 ? -14.493 -6.262 5.304 1.00 96.25 128 PRO A CA 1
ATOM 1012 C C . PRO A 1 128 ? -13.500 -5.189 4.836 1.00 96.25 128 PRO A C 1
ATOM 1014 O O . PRO A 1 128 ? -12.792 -5.409 3.853 1.00 96.25 128 PRO A O 1
ATOM 1017 N N . ARG A 1 129 ? -13.419 -4.048 5.536 1.00 96.81 129 ARG A N 1
ATOM 1018 C CA . ARG A 1 129 ? -12.486 -2.958 5.216 1.00 96.81 129 ARG A CA 1
ATOM 1019 C C . ARG A 1 129 ? -11.059 -3.346 5.576 1.00 96.81 129 ARG A C 1
ATOM 1021 O O . ARG A 1 129 ? -10.200 -3.330 4.700 1.00 96.81 129 ARG A O 1
ATOM 1028 N N . ILE A 1 130 ? -10.848 -3.787 6.817 1.00 96.25 130 ILE A N 1
ATOM 1029 C CA . ILE A 1 130 ? -9.539 -4.231 7.316 1.00 96.25 130 ILE A CA 1
ATOM 1030 C C . ILE A 1 130 ? -9.017 -5.386 6.459 1.00 96.25 130 ILE A C 1
ATOM 1032 O O . ILE A 1 130 ? -7.893 -5.339 5.968 1.00 96.25 130 ILE A O 1
ATOM 1036 N N . ARG A 1 131 ? -9.857 -6.394 6.190 1.00 96.06 131 ARG A N 1
ATOM 1037 C CA . ARG A 1 131 ? -9.478 -7.533 5.343 1.00 96.06 131 ARG A CA 1
ATOM 1038 C C . ARG A 1 131 ? -9.045 -7.099 3.943 1.00 96.06 131 ARG A C 1
ATOM 1040 O O . ARG A 1 131 ? -8.068 -7.633 3.428 1.00 96.06 131 ARG A O 1
ATOM 1047 N N . LYS A 1 132 ? -9.772 -6.166 3.320 1.00 94.69 132 LYS A N 1
ATOM 1048 C CA . LYS A 1 132 ? -9.440 -5.657 1.984 1.00 94.69 132 LYS A CA 1
ATOM 1049 C C . LYS A 1 132 ? -8.123 -4.879 1.994 1.00 94.69 132 LYS A C 1
ATOM 1051 O O . LYS A 1 132 ? -7.304 -5.110 1.114 1.00 94.69 132 LYS A O 1
ATOM 1056 N N . ALA A 1 133 ? -7.922 -3.993 2.968 1.00 95.56 133 ALA A N 1
ATOM 1057 C CA . ALA A 1 133 ? -6.717 -3.173 3.067 1.00 95.56 133 ALA A CA 1
ATOM 1058 C C . ALA A 1 133 ? -5.459 -4.028 3.273 1.00 95.56 133 ALA A C 1
ATOM 1060 O O . ALA A 1 133 ? -4.511 -3.913 2.501 1.00 95.56 133 ALA A O 1
ATOM 1061 N N . ILE A 1 134 ? -5.505 -4.963 4.229 1.00 95.31 134 ILE A N 1
ATOM 1062 C CA . ILE A 1 134 ? -4.415 -5.913 4.491 1.00 95.31 134 ILE A CA 1
ATOM 1063 C C . ILE A 1 134 ? -4.114 -6.756 3.243 1.00 95.31 134 ILE A C 1
ATOM 1065 O O . ILE A 1 134 ? -2.956 -6.926 2.881 1.00 95.31 134 ILE A O 1
ATOM 1069 N N . HIS A 1 135 ? -5.142 -7.245 2.541 1.00 92.38 135 HIS A N 1
ATOM 1070 C CA . HIS A 1 135 ? -4.958 -8.009 1.305 1.00 92.38 135 HIS A CA 1
ATOM 1071 C C . HIS A 1 135 ? -4.282 -7.187 0.196 1.00 92.38 135 HIS A C 1
ATOM 1073 O O . HIS A 1 135 ? -3.379 -7.692 -0.464 1.00 92.38 135 HIS A O 1
ATOM 1079 N N . CYS A 1 136 ? -4.706 -5.937 -0.025 1.00 89.94 136 CYS A N 1
ATOM 1080 C CA . CYS A 1 136 ? -4.076 -5.063 -1.018 1.00 89.94 136 CYS A CA 1
ATOM 1081 C C . CYS A 1 136 ? -2.608 -4.796 -0.671 1.00 89.94 136 CYS A C 1
ATOM 1083 O O . CYS A 1 136 ? -1.752 -4.963 -1.533 1.00 89.94 136 CYS A O 1
ATOM 1085 N N . TYR A 1 137 ? -2.318 -4.465 0.589 1.00 93.12 137 TYR A N 1
ATOM 1086 C CA . TYR A 1 137 ? -0.951 -4.226 1.048 1.00 93.12 137 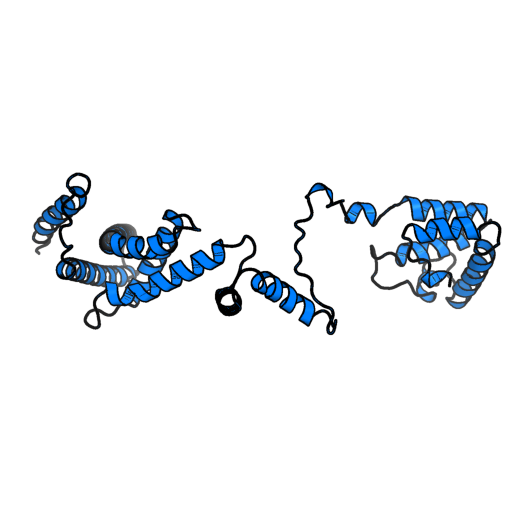TYR A CA 1
ATOM 1087 C C . TYR A 1 137 ? -0.065 -5.468 0.884 1.00 93.12 137 TYR A C 1
ATOM 1089 O O . TYR A 1 137 ? 1.039 -5.382 0.358 1.00 93.12 137 TYR A O 1
ATOM 1097 N N . ALA A 1 138 ? -0.583 -6.648 1.239 1.00 91.81 138 ALA A N 1
ATOM 1098 C CA . ALA A 1 138 ? 0.142 -7.905 1.085 1.00 91.81 138 ALA A CA 1
ATOM 1099 C C . ALA A 1 138 ? 0.453 -8.260 -0.381 1.00 91.81 138 ALA A C 1
ATOM 1101 O O . ALA A 1 138 ? 1.426 -8.959 -0.651 1.00 91.81 138 ALA A O 1
ATOM 1102 N N . ILE A 1 139 ? -0.369 -7.805 -1.332 1.00 87.50 139 ILE A N 1
ATOM 1103 C CA . ILE A 1 139 ? -0.089 -7.954 -2.765 1.00 87.50 139 ILE A CA 1
ATOM 1104 C C . ILE A 1 139 ? 0.980 -6.962 -3.207 1.00 87.50 139 ILE A C 1
ATOM 1106 O O . ILE A 1 139 ? 1.908 -7.359 -3.906 1.00 87.50 139 ILE A O 1
ATOM 1110 N N . GLU A 1 140 ? 0.857 -5.698 -2.801 1.00 86.56 140 GLU A N 1
ATOM 1111 C CA . GLU A 1 140 ? 1.791 -4.644 -3.198 1.00 86.56 140 GLU A CA 1
ATOM 1112 C C . GLU A 1 140 ? 3.215 -4.920 -2.697 1.00 86.56 140 GLU A C 1
ATOM 1114 O O . GLU A 1 140 ? 4.158 -4.718 -3.452 1.00 86.56 140 GLU A O 1
ATOM 1119 N N . GLN A 1 141 ? 3.368 -5.448 -1.477 1.00 86.25 141 GLN A N 1
ATOM 1120 C CA . GLN A 1 141 ? 4.676 -5.773 -0.889 1.00 86.25 141 GLN A CA 1
ATOM 1121 C C . GLN A 1 141 ? 5.265 -7.112 -1.355 1.00 86.25 141 GLN A C 1
ATOM 1123 O O . GLN A 1 141 ? 6.384 -7.463 -0.995 1.00 86.25 141 GLN A O 1
ATOM 1128 N N . ARG A 1 142 ? 4.533 -7.899 -2.152 1.00 80.25 142 ARG A N 1
ATOM 1129 C CA . ARG A 1 142 ? 5.003 -9.223 -2.590 1.00 80.25 142 ARG A CA 1
ATOM 1130 C C . ARG A 1 142 ? 6.149 -9.146 -3.604 1.00 80.25 142 ARG A C 1
ATOM 1132 O O . ARG A 1 142 ? 6.889 -10.118 -3.745 1.00 80.25 142 ARG A O 1
ATOM 1139 N N . SER A 1 143 ? 6.243 -8.053 -4.355 1.00 75.25 143 SER A N 1
ATOM 1140 C CA . SER A 1 143 ? 7.190 -7.887 -5.456 1.00 75.25 143 SER A CA 1
ATOM 1141 C C . SER A 1 143 ? 7.900 -6.537 -5.336 1.00 75.25 143 SER A C 1
ATOM 1143 O O . SER A 1 143 ? 7.243 -5.553 -4.998 1.00 75.25 143 SER A O 1
ATOM 1145 N N . PRO A 1 144 ? 9.209 -6.447 -5.648 1.00 77.00 144 PRO A N 1
ATOM 1146 C CA . PRO A 1 144 ? 9.924 -5.169 -5.689 1.00 77.00 144 PRO A CA 1
ATOM 1147 C C . PRO A 1 144 ? 9.309 -4.174 -6.680 1.00 77.00 144 PRO A C 1
ATOM 1149 O O . PRO A 1 144 ? 9.371 -2.962 -6.485 1.00 77.00 144 PRO A O 1
ATOM 1152 N N . ILE A 1 145 ? 8.701 -4.689 -7.752 1.00 78.62 145 ILE A N 1
ATOM 1153 C CA . ILE A 1 145 ? 7.957 -3.889 -8.719 1.00 78.62 145 ILE A CA 1
ATOM 1154 C C . ILE A 1 145 ? 6.491 -3.924 -8.311 1.00 78.62 145 ILE A C 1
ATOM 1156 O O . ILE A 1 145 ? 5.884 -4.991 -8.229 1.00 78.62 145 ILE A O 1
ATOM 1160 N N . LYS A 1 146 ? 5.911 -2.742 -8.099 1.00 76.00 146 LYS A N 1
ATOM 1161 C CA . LYS A 1 146 ? 4.528 -2.609 -7.647 1.00 76.00 146 LYS A CA 1
ATOM 1162 C C . LYS A 1 146 ? 3.552 -3.324 -8.590 1.00 76.00 146 LYS A C 1
ATOM 1164 O O . LYS A 1 146 ? 3.330 -2.898 -9.724 1.00 76.00 146 LYS A O 1
ATOM 1169 N N . GLU A 1 147 ? 2.889 -4.357 -8.076 1.00 73.62 147 GLU A N 1
ATOM 1170 C CA . GLU A 1 147 ? 1.793 -5.050 -8.752 1.00 73.62 147 GLU A CA 1
ATOM 1171 C C . GLU A 1 147 ? 0.434 -4.546 -8.253 1.00 73.62 147 GLU A C 1
ATOM 1173 O O . GLU A 1 147 ? 0.201 -4.384 -7.057 1.00 73.62 147 GLU A O 1
ATOM 1178 N N . THR A 1 148 ? -0.506 -4.320 -9.173 1.00 78.25 148 THR A N 1
ATOM 1179 C CA . THR A 1 148 ? -1.886 -3.972 -8.802 1.00 78.25 148 THR A CA 1
ATOM 1180 C C . THR A 1 148 ? -2.700 -5.229 -8.466 1.00 78.25 148 THR A C 1
ATOM 1182 O O . THR A 1 148 ? -2.498 -6.288 -9.065 1.00 78.25 148 THR A O 1
ATOM 1185 N N . ASP A 1 149 ? -3.698 -5.115 -7.576 1.00 78.31 149 ASP A N 1
ATOM 1186 C CA . ASP A 1 149 ? -4.621 -6.221 -7.228 1.00 78.31 149 ASP A CA 1
ATOM 1187 C C . ASP A 1 149 ? -5.305 -6.828 -8.471 1.00 78.31 149 ASP A C 1
ATOM 1189 O O . ASP A 1 149 ? -5.530 -8.038 -8.550 1.00 78.31 149 ASP A O 1
ATOM 1193 N N . TYR A 1 150 ? -5.589 -6.008 -9.489 1.00 78.56 150 TYR A N 1
ATOM 1194 C CA . TYR A 1 150 ? -6.147 -6.481 -10.757 1.00 78.56 150 TYR A CA 1
ATOM 1195 C C . TYR A 1 150 ? -5.198 -7.446 -11.482 1.00 78.56 150 TYR A C 1
ATOM 1197 O O . TYR A 1 150 ? -5.621 -8.538 -11.878 1.00 78.56 150 TYR A O 1
ATOM 1205 N N . HIS A 1 151 ? -3.919 -7.079 -11.617 1.00 75.31 151 HIS A N 1
ATOM 1206 C CA . HIS A 1 151 ? -2.908 -7.937 -12.239 1.00 75.31 151 HIS A CA 1
ATOM 1207 C C . HIS A 1 151 ? -2.718 -9.222 -11.436 1.00 75.31 151 HIS A C 1
ATOM 1209 O O . HIS A 1 151 ? -2.812 -10.311 -12.004 1.00 75.31 151 HIS A O 1
ATOM 1215 N N . TYR A 1 152 ? -2.601 -9.112 -10.111 1.00 76.75 152 TYR A N 1
ATOM 1216 C CA . TYR A 1 152 ? -2.475 -10.263 -9.219 1.00 76.75 152 TYR A CA 1
ATOM 1217 C C . TYR A 1 152 ? -3.611 -11.281 -9.408 1.00 76.75 152 TYR A C 1
ATOM 1219 O O . TYR A 1 152 ? -3.370 -12.477 -9.592 1.00 76.75 152 TYR A O 1
ATOM 1227 N N . ARG A 1 153 ? -4.874 -10.829 -9.418 1.00 77.19 153 ARG A N 1
ATOM 1228 C CA . ARG A 1 153 ? -6.031 -11.723 -9.607 1.00 77.19 153 ARG A CA 1
ATOM 1229 C C . ARG A 1 153 ? -6.033 -12.391 -10.973 1.00 77.19 153 ARG A C 1
ATOM 1231 O O . ARG A 1 153 ? -6.433 -13.550 -11.073 1.00 77.19 153 ARG A O 1
ATOM 1238 N N . LYS A 1 154 ? -5.625 -11.669 -12.017 1.00 73.12 154 LYS A N 1
ATOM 1239 C CA . LYS A 1 154 ? -5.580 -12.194 -13.384 1.00 73.12 154 LYS A CA 1
ATOM 1240 C C . LYS A 1 154 ? -4.520 -13.290 -13.512 1.00 73.12 154 LYS A C 1
ATOM 1242 O O . LYS A 1 154 ? -4.829 -14.370 -14.005 1.00 73.12 154 LYS A O 1
ATOM 1247 N N . VAL A 1 155 ? -3.330 -13.050 -12.964 1.00 69.06 155 VAL A N 1
ATOM 1248 C CA . VAL A 1 155 ? -2.227 -14.020 -12.880 1.00 69.06 155 VAL A CA 1
ATOM 1249 C C . VAL A 1 155 ? -2.630 -15.257 -12.076 1.00 69.06 155 VAL A C 1
ATOM 1251 O O . VAL A 1 155 ? -2.410 -16.385 -12.510 1.00 69.06 155 VAL A O 1
ATOM 1254 N N . LYS A 1 156 ? -3.274 -15.062 -10.918 1.00 71.56 156 LYS A N 1
ATOM 1255 C CA . LYS A 1 156 ? -3.736 -16.164 -10.065 1.00 71.56 156 LYS A CA 1
ATOM 1256 C C . LYS A 1 156 ? -4.803 -17.022 -10.752 1.00 71.56 156 LYS A C 1
ATOM 1258 O O . LYS A 1 156 ? -4.749 -18.242 -10.652 1.00 71.56 156 LYS A O 1
ATOM 1263 N N . LYS A 1 157 ? -5.752 -16.403 -11.468 1.00 72.12 157 LYS A N 1
ATOM 1264 C CA . LYS A 1 157 ? -6.765 -17.117 -12.270 1.00 72.12 157 LYS A CA 1
ATOM 1265 C C . LYS A 1 157 ? -6.160 -17.873 -13.453 1.00 72.12 157 LYS A C 1
ATOM 1267 O O . LYS A 1 157 ? -6.707 -18.895 -13.842 1.00 72.12 157 LYS A O 1
ATOM 1272 N N . ALA A 1 158 ? -5.055 -17.378 -14.002 1.00 64.94 158 ALA A N 1
ATOM 1273 C CA . ALA A 1 158 ? -4.343 -17.995 -15.115 1.00 64.94 158 ALA A CA 1
ATOM 1274 C C . ALA A 1 158 ? -3.416 -19.161 -14.702 1.00 64.94 158 ALA A C 1
ATOM 1276 O O . ALA A 1 158 ? -2.721 -19.692 -15.557 1.00 64.94 158 ALA A O 1
ATOM 1277 N N . GLY A 1 159 ? -3.410 -19.583 -13.429 1.00 54.72 159 GLY A N 1
ATOM 1278 C CA . GLY A 1 159 ? -2.783 -20.848 -13.020 1.00 54.72 159 GLY A CA 1
ATOM 1279 C C . GLY A 1 159 ? -1.417 -20.763 -12.334 1.00 54.72 159 GLY A C 1
ATOM 1280 O O . GLY A 1 159 ? -0.834 -21.805 -12.078 1.00 54.72 159 GLY A O 1
ATOM 1281 N N . GLY A 1 160 ? -0.937 -19.576 -11.948 1.00 49.56 160 GLY A N 1
ATOM 1282 C CA . GLY A 1 160 ? 0.239 -19.439 -11.075 1.00 49.56 160 GLY A CA 1
ATOM 1283 C C . GLY A 1 160 ? 1.599 -19.689 -11.751 1.00 49.56 160 GLY A C 1
ATOM 1284 O O . GLY A 1 160 ? 1.798 -20.617 -12.525 1.00 49.56 160 GLY A O 1
ATOM 1285 N N . SER A 1 161 ? 2.549 -18.815 -11.425 1.00 47.88 161 SER A N 1
ATOM 1286 C CA . SER A 1 161 ? 3.973 -18.823 -11.804 1.00 47.88 161 SER A CA 1
ATOM 1287 C C . SER A 1 161 ? 4.303 -18.564 -13.281 1.00 47.88 161 SER A C 1
ATOM 1289 O O . SER A 1 161 ? 4.933 -17.548 -13.549 1.00 47.88 161 SER A O 1
ATOM 1291 N N . SER A 1 162 ? 3.831 -19.359 -14.245 1.00 48.75 162 SER A N 1
ATOM 1292 C CA . SER A 1 162 ? 4.211 -19.156 -15.662 1.00 48.75 162 SER A CA 1
ATOM 1293 C C . SER A 1 162 ? 3.510 -17.938 -16.297 1.00 48.75 162 SER A C 1
ATOM 1295 O O . SER A 1 162 ? 4.128 -17.148 -17.003 1.00 48.75 162 SER A O 1
ATOM 1297 N N . ALA A 1 163 ? 2.247 -17.685 -15.929 1.00 43.72 163 ALA A N 1
ATOM 1298 C CA . ALA A 1 163 ? 1.451 -16.575 -16.468 1.00 43.72 163 ALA A CA 1
ATOM 1299 C C . ALA A 1 163 ? 1.796 -15.185 -15.887 1.00 43.72 163 ALA A C 1
ATOM 1301 O O . ALA A 1 163 ? 1.407 -14.163 -16.452 1.00 43.72 163 ALA A O 1
ATOM 1302 N N . ALA A 1 164 ? 2.480 -15.127 -14.736 1.00 44.19 164 ALA A N 1
ATOM 1303 C CA . ALA A 1 164 ? 2.848 -13.869 -14.073 1.00 44.19 164 ALA A CA 1
ATOM 1304 C C . ALA A 1 164 ? 3.848 -13.070 -14.912 1.00 44.19 164 ALA A C 1
ATOM 1306 O O . ALA A 1 164 ? 3.655 -11.877 -15.132 1.00 44.19 164 ALA A O 1
ATOM 1307 N N . GLN A 1 165 ? 4.847 -13.775 -15.448 1.00 48.44 165 GLN A N 1
ATOM 1308 C CA . GLN A 1 165 ? 5.808 -13.244 -16.411 1.00 48.44 165 GLN A CA 1
ATOM 1309 C C . GLN A 1 165 ? 5.122 -12.880 -17.732 1.00 48.44 165 GLN A C 1
ATOM 1311 O O . GLN A 1 165 ? 5.416 -11.844 -18.323 1.00 48.44 165 GLN A O 1
ATOM 1316 N N . THR A 1 166 ? 4.139 -13.673 -18.172 1.00 45.34 166 THR A N 1
ATOM 1317 C CA . THR A 1 166 ? 3.442 -13.417 -19.437 1.00 45.34 166 THR A CA 1
ATOM 1318 C C . THR A 1 166 ? 2.649 -12.113 -19.417 1.00 45.34 166 THR A C 1
ATOM 1320 O O . THR A 1 166 ? 2.552 -11.475 -20.454 1.00 45.34 166 THR A O 1
ATOM 1323 N N . TYR A 1 167 ? 2.102 -11.656 -18.283 1.00 44.75 167 TYR A N 1
ATOM 1324 C CA . TYR A 1 167 ? 1.325 -10.406 -18.267 1.00 44.75 167 TYR A CA 1
ATOM 1325 C C . TYR A 1 167 ? 2.181 -9.134 -18.279 1.00 44.75 167 TYR A C 1
ATOM 1327 O O . TYR A 1 167 ? 1.773 -8.170 -18.928 1.00 44.75 167 TYR A O 1
ATOM 1335 N N . THR A 1 168 ? 3.360 -9.128 -17.651 1.00 45.59 168 THR A N 1
ATOM 1336 C CA . THR A 1 168 ? 4.345 -8.040 -17.806 1.00 45.59 168 THR A CA 1
ATOM 1337 C C . THR A 1 168 ? 4.882 -7.990 -19.238 1.00 45.59 168 THR A C 1
ATOM 1339 O O . THR A 1 168 ? 4.940 -6.911 -19.833 1.00 45.59 168 THR A O 1
ATOM 1342 N N . ILE A 1 169 ? 5.152 -9.153 -19.842 1.00 45.69 169 ILE A N 1
ATOM 1343 C CA . ILE A 1 169 ? 5.557 -9.279 -21.253 1.00 45.69 169 ILE A CA 1
ATOM 1344 C C . ILE A 1 169 ? 4.412 -8.872 -22.210 1.00 45.69 169 ILE A C 1
ATOM 1346 O O . ILE A 1 169 ? 4.643 -8.207 -23.222 1.00 45.69 169 ILE A O 1
ATOM 1350 N N . PHE A 1 170 ? 3.151 -9.176 -21.883 1.00 41.12 170 PHE A N 1
ATOM 1351 C CA . PHE A 1 170 ? 1.980 -8.859 -22.714 1.00 41.12 170 PHE A CA 1
ATOM 1352 C C . PHE A 1 170 ? 1.659 -7.355 -22.773 1.00 41.12 170 PHE A C 1
ATOM 1354 O O . PHE A 1 170 ? 1.203 -6.857 -23.801 1.00 41.12 170 PHE A O 1
ATOM 1361 N N . SER A 1 171 ? 1.898 -6.594 -21.698 1.00 42.81 171 SER A N 1
ATOM 1362 C CA . SER A 1 171 ? 1.738 -5.129 -21.738 1.00 42.81 171 SER A CA 1
ATOM 1363 C C . SER A 1 171 ? 2.842 -4.414 -22.522 1.00 42.81 171 SER A C 1
ATOM 1365 O O . SER A 1 171 ? 2.571 -3.365 -23.101 1.00 42.81 171 SER A O 1
ATOM 1367 N N . LEU A 1 172 ? 4.051 -4.982 -22.583 1.00 39.31 172 LEU A N 1
ATOM 1368 C CA . LEU A 1 172 ? 5.168 -4.435 -23.363 1.00 39.31 172 LEU A CA 1
ATOM 1369 C C . LEU A 1 172 ? 5.040 -4.777 -24.858 1.00 39.31 172 LEU A C 1
ATOM 1371 O O . LEU A 1 172 ? 5.229 -3.916 -25.714 1.00 39.31 172 LEU A O 1
ATOM 1375 N N . SER A 1 173 ? 4.619 -6.001 -25.180 1.00 39.72 173 SER A N 1
ATOM 1376 C CA . SER A 1 173 ? 4.410 -6.461 -26.564 1.00 39.72 173 SER A CA 1
ATOM 1377 C C . SER A 1 173 ? 3.204 -5.829 -27.259 1.00 39.72 173 SER A C 1
ATOM 1379 O O . SER A 1 173 ? 3.170 -5.759 -28.477 1.00 39.72 173 SER A O 1
ATOM 1381 N N . LYS A 1 174 ? 2.217 -5.286 -26.537 1.00 45.59 174 LYS A N 1
ATOM 1382 C CA . LYS A 1 174 ? 1.122 -4.557 -27.201 1.00 45.59 174 LYS A CA 1
ATOM 1383 C C . LYS A 1 174 ? 1.549 -3.182 -27.740 1.00 45.59 174 LYS A C 1
ATOM 1385 O O . LYS A 1 174 ? 0.873 -2.645 -28.612 1.00 45.59 174 LYS A O 1
ATOM 1390 N N . GLY A 1 175 ? 2.644 -2.619 -27.219 1.00 37.19 175 GLY A N 1
ATOM 1391 C CA . GLY A 1 175 ? 3.275 -1.399 -27.738 1.00 37.19 175 GLY A CA 1
ATOM 1392 C C . GLY A 1 175 ? 4.323 -1.663 -28.827 1.00 37.19 175 GLY A C 1
ATOM 1393 O O . GLY A 1 175 ? 4.621 -0.773 -29.619 1.00 37.19 175 GLY A O 1
ATOM 1394 N N . LEU A 1 176 ? 4.850 -2.886 -28.898 1.00 38.84 176 LEU A N 1
ATOM 1395 C CA . LEU A 1 176 ? 5.807 -3.331 -29.906 1.00 38.84 176 LEU A CA 1
ATOM 1396 C C . LEU A 1 176 ? 5.067 -4.231 -30.893 1.00 38.84 176 LEU A C 1
ATOM 1398 O O . LEU A 1 176 ? 4.837 -5.387 -30.582 1.00 38.84 176 LEU A O 1
ATOM 1402 N N . ASN A 1 177 ? 4.676 -3.711 -32.060 1.00 38.41 177 ASN A N 1
ATOM 1403 C CA . ASN A 1 177 ? 4.025 -4.465 -33.145 1.00 38.41 177 ASN A CA 1
ATOM 1404 C C . ASN A 1 177 ? 4.834 -5.712 -33.569 1.00 38.41 177 ASN A C 1
ATOM 1406 O O . ASN A 1 177 ? 5.503 -5.707 -34.599 1.00 38.41 177 ASN A O 1
ATOM 1410 N N . GLN A 1 178 ? 4.774 -6.787 -32.795 1.00 41.16 178 GLN A N 1
ATOM 1411 C CA . GLN A 1 178 ? 5.387 -8.068 -33.093 1.00 41.16 178 GLN A CA 1
ATOM 1412 C C . GLN A 1 178 ? 4.312 -9.127 -32.914 1.00 41.16 178 GLN A C 1
ATOM 1414 O O . GLN A 1 178 ? 3.820 -9.419 -31.826 1.00 41.16 178 GLN A O 1
ATOM 1419 N N . THR A 1 179 ? 3.873 -9.615 -34.062 1.00 39.41 179 THR A N 1
ATOM 1420 C CA . THR A 1 179 ? 2.923 -10.699 -34.212 1.00 39.41 179 THR A CA 1
ATOM 1421 C C . THR A 1 179 ? 3.632 -12.018 -33.911 1.00 39.41 179 THR A C 1
ATOM 1423 O O . THR A 1 179 ? 4.696 -12.288 -34.452 1.00 39.41 179 THR A O 1
ATOM 1426 N N . ASN A 1 180 ? 3.009 -12.836 -33.063 1.00 42.44 180 ASN A N 1
ATOM 1427 C CA . ASN A 1 180 ? 3.104 -14.299 -33.058 1.00 42.44 180 ASN A CA 1
ATOM 1428 C C . ASN A 1 180 ? 4.507 -14.928 -33.181 1.00 42.44 180 ASN A C 1
ATOM 1430 O O . ASN A 1 180 ? 4.681 -15.867 -33.955 1.00 42.44 180 ASN A O 1
ATOM 1434 N N . ALA A 1 181 ? 5.478 -14.474 -32.393 1.00 38.88 181 ALA A N 1
ATOM 1435 C CA . ALA A 1 181 ? 6.640 -15.294 -32.065 1.00 38.88 181 ALA A CA 1
ATOM 1436 C C . ALA A 1 181 ? 6.469 -15.799 -30.629 1.00 38.88 181 ALA A C 1
ATOM 1438 O O . ALA A 1 181 ? 6.100 -15.021 -29.748 1.00 38.88 181 ALA A O 1
ATOM 1439 N N . GLU A 1 182 ? 6.658 -17.102 -30.431 1.00 44.12 182 GLU A N 1
ATOM 1440 C CA . GLU A 1 182 ? 6.662 -17.777 -29.134 1.00 44.12 182 GLU A CA 1
ATOM 1441 C C . GLU A 1 182 ? 7.471 -16.952 -28.128 1.00 44.12 182 GLU A C 1
ATOM 1443 O O . GLU A 1 182 ? 8.683 -16.798 -28.244 1.00 44.12 182 GLU A O 1
ATOM 1448 N N . SER A 1 183 ? 6.772 -16.330 -27.179 1.00 41.62 183 SER A N 1
ATOM 1449 C CA . SER A 1 183 ? 7.414 -15.580 -26.112 1.00 41.62 183 SER A CA 1
ATOM 1450 C C . SER A 1 183 ? 7.917 -16.587 -25.090 1.00 41.62 183 SER A C 1
ATOM 1452 O O . SER A 1 183 ? 7.168 -16.967 -24.183 1.00 41.62 183 SER A O 1
ATOM 1454 N N . ASP A 1 184 ? 9.156 -17.035 -25.263 1.00 44.22 184 ASP A N 1
ATOM 1455 C CA . ASP A 1 184 ? 9.863 -17.770 -24.225 1.00 44.22 184 ASP A CA 1
ATOM 1456 C C . ASP A 1 184 ? 9.800 -16.958 -22.918 1.00 44.22 184 ASP A C 1
ATOM 1458 O O . ASP A 1 184 ? 10.009 -15.735 -22.932 1.00 44.22 184 ASP A O 1
ATOM 1462 N N . PRO A 1 185 ? 9.445 -17.585 -21.779 1.00 44.53 185 PRO A N 1
ATOM 1463 C CA . PRO A 1 185 ? 9.514 -16.911 -20.496 1.00 44.53 185 PRO A CA 1
ATOM 1464 C C . PRO A 1 185 ? 10.952 -16.434 -20.313 1.00 44.53 185 PRO A C 1
ATOM 1466 O O . PRO A 1 185 ? 11.893 -17.198 -20.516 1.00 44.53 185 PRO A O 1
ATOM 1469 N N . ILE A 1 186 ? 11.128 -15.167 -19.939 1.00 45.56 186 ILE A N 1
ATOM 1470 C CA . ILE A 1 186 ? 12.433 -14.629 -19.553 1.00 45.56 186 ILE A CA 1
ATOM 1471 C C . ILE A 1 186 ? 12.804 -15.273 -18.205 1.00 45.56 186 ILE A C 1
ATOM 1473 O O . ILE A 1 186 ? 12.731 -14.660 -17.143 1.00 45.56 186 ILE A O 1
ATOM 1477 N N . GLU A 1 187 ? 13.160 -16.553 -18.234 1.00 39.66 187 GLU A N 1
ATOM 1478 C CA . GLU A 1 187 ? 14.069 -17.174 -17.289 1.00 39.66 187 GLU A CA 1
ATOM 1479 C C . GLU A 1 187 ? 15.472 -16.786 -17.736 1.00 39.66 187 GLU A C 1
ATOM 1481 O O . GLU A 1 187 ? 16.149 -17.525 -18.434 1.00 39.66 187 GLU A O 1
ATOM 1486 N N . ASN A 1 188 ? 15.886 -15.573 -17.392 1.00 41.75 188 ASN A N 1
ATOM 1487 C CA . ASN A 1 188 ? 17.292 -15.277 -17.166 1.00 41.75 188 ASN A CA 1
ATOM 1488 C C . ASN A 1 188 ? 17.369 -14.004 -16.338 1.00 41.75 188 ASN A C 1
ATOM 1490 O O . ASN A 1 188 ? 17.364 -12.879 -16.834 1.00 41.75 188 ASN A O 1
ATOM 1494 N N . ILE A 1 189 ? 17.431 -14.234 -15.028 1.00 46.28 189 ILE A N 1
ATOM 1495 C CA . ILE A 1 189 ? 18.198 -13.404 -14.112 1.00 46.28 189 ILE A CA 1
ATOM 1496 C C . ILE A 1 189 ? 19.591 -13.331 -14.740 1.00 46.28 189 ILE A C 1
ATOM 1498 O O . ILE A 1 189 ? 20.369 -14.274 -14.617 1.00 46.28 189 ILE A O 1
ATOM 1502 N N . LEU A 1 190 ? 19.870 -12.272 -15.502 1.00 43.59 190 LEU A N 1
ATOM 1503 C CA . LEU A 1 190 ? 21.235 -11.991 -15.919 1.00 43.59 190 LEU A CA 1
ATOM 1504 C C . LEU A 1 190 ? 22.066 -11.927 -14.629 1.00 43.59 190 LEU A C 1
ATOM 1506 O O . LEU A 1 190 ? 21.708 -11.159 -13.730 1.00 43.59 190 LEU A O 1
ATOM 1510 N N . PRO A 1 191 ? 23.124 -12.742 -14.483 1.00 46.28 191 PRO A N 1
ATOM 1511 C CA . PRO A 1 191 ? 24.101 -12.522 -13.431 1.00 46.28 191 PRO A CA 1
ATOM 1512 C C . PRO A 1 191 ? 24.563 -11.065 -13.531 1.00 46.28 191 PRO A C 1
ATOM 1514 O O . PRO A 1 191 ? 24.800 -10.582 -14.640 1.00 46.28 191 PRO A O 1
ATOM 1517 N N . ASN A 1 192 ? 24.694 -10.369 -12.397 1.00 49.59 192 ASN A N 1
ATOM 1518 C CA . ASN A 1 192 ? 25.176 -8.977 -12.356 1.00 49.59 192 ASN A CA 1
ATOM 1519 C C . ASN A 1 192 ? 26.495 -8.781 -13.129 1.00 49.59 192 ASN A C 1
ATOM 1521 O O . ASN A 1 192 ? 26.782 -7.679 -13.580 1.00 49.59 192 ASN A O 1
ATOM 1525 N N . ASP A 1 193 ? 27.252 -9.858 -13.334 1.00 51.59 193 ASP A N 1
ATOM 1526 C CA . ASP A 1 193 ? 28.514 -9.887 -14.069 1.00 51.59 193 ASP A CA 1
ATOM 1527 C C . ASP A 1 193 ? 28.369 -9.630 -15.588 1.00 51.59 193 ASP A C 1
ATOM 1529 O O . ASP A 1 193 ? 29.376 -9.432 -16.261 1.00 51.59 193 ASP A O 1
ATOM 1533 N N . PHE A 1 194 ? 27.145 -9.608 -16.140 1.00 46.91 194 PHE A N 1
ATOM 1534 C CA . PHE A 1 194 ? 26.869 -9.287 -17.554 1.00 46.91 194 PHE A CA 1
ATOM 1535 C C . PHE A 1 194 ? 26.293 -7.889 -17.794 1.00 46.91 194 PHE A C 1
ATOM 1537 O O . PHE A 1 194 ? 26.084 -7.511 -18.949 1.00 46.91 194 PHE A O 1
ATOM 1544 N N . ILE A 1 195 ? 26.048 -7.098 -16.746 1.00 49.62 195 ILE A N 1
ATOM 1545 C CA . ILE A 1 195 ? 25.700 -5.686 -16.923 1.00 49.62 195 ILE A CA 1
ATOM 1546 C C . ILE A 1 195 ? 27.016 -4.931 -17.124 1.00 49.62 195 ILE A C 1
ATOM 1548 O O . ILE A 1 195 ? 27.519 -4.259 -16.228 1.00 49.62 195 ILE A O 1
ATOM 1552 N N . GLY A 1 196 ? 27.615 -5.089 -18.306 1.00 50.94 196 GLY A N 1
ATOM 1553 C CA . GLY A 1 196 ? 28.563 -4.094 -18.787 1.00 50.94 196 GLY A CA 1
ATOM 1554 C C . GLY A 1 196 ? 27.852 -2.743 -18.824 1.00 50.94 196 GLY A C 1
ATOM 1555 O O . GLY A 1 196 ? 26.658 -2.685 -19.131 1.00 50.94 196 GLY A O 1
ATOM 1556 N N . ASP A 1 197 ? 28.555 -1.661 -18.492 1.00 50.84 197 ASP A N 1
ATOM 1557 C CA . ASP A 1 197 ? 28.055 -0.311 -18.745 1.00 50.84 197 ASP A CA 1
ATOM 1558 C C . ASP A 1 197 ? 27.792 -0.188 -20.254 1.00 50.84 197 ASP A C 1
ATOM 1560 O O . ASP A 1 197 ? 28.695 0.101 -21.039 1.00 50.84 197 ASP A O 1
ATOM 1564 N N . VAL A 1 198 ? 26.546 -0.408 -20.678 1.00 53.91 198 VAL A N 1
ATOM 1565 C CA . VAL A 1 198 ? 26.115 -0.248 -22.078 1.00 53.91 198 VAL A CA 1
ATOM 1566 C C . VAL A 1 198 ? 26.396 1.186 -22.551 1.00 53.91 198 VAL A C 1
ATOM 1568 O O . VAL A 1 198 ? 26.658 1.428 -23.728 1.00 53.91 198 VAL A O 1
ATOM 1571 N N . GLU A 1 199 ? 26.433 2.141 -21.618 1.00 52.25 199 GLU A N 1
ATOM 1572 C CA . GLU A 1 199 ? 26.841 3.523 -21.874 1.00 52.25 199 GLU A CA 1
ATOM 1573 C C . GLU A 1 199 ? 28.341 3.672 -22.197 1.00 52.25 199 GLU A C 1
ATOM 1575 O O . GLU A 1 199 ? 28.706 4.580 -22.943 1.00 52.25 199 GLU A O 1
ATOM 1580 N N . GLN A 1 200 ? 29.210 2.778 -21.707 1.00 50.66 200 GLN A N 1
ATOM 1581 C CA . GLN A 1 200 ? 30.647 2.787 -22.017 1.00 50.66 200 GLN A CA 1
ATOM 1582 C C . GLN A 1 200 ? 30.992 2.037 -23.312 1.00 50.66 200 GLN A C 1
ATOM 1584 O O . GLN A 1 200 ? 31.949 2.414 -23.986 1.00 50.66 200 GLN A O 1
ATOM 1589 N N . GLU A 1 201 ? 30.204 1.037 -23.720 1.00 49.22 201 GLU A N 1
ATOM 1590 C CA . GLU A 1 201 ? 30.376 0.388 -25.033 1.00 49.22 201 GLU A CA 1
ATOM 1591 C C . GLU A 1 201 ? 29.860 1.245 -26.203 1.00 49.22 201 GLU A C 1
ATOM 1593 O O . GLU A 1 201 ? 30.376 1.143 -27.317 1.00 49.22 201 GLU A O 1
ATOM 1598 N N . ALA A 1 202 ? 28.888 2.134 -25.971 1.00 52.53 202 ALA A N 1
ATOM 1599 C CA . ALA A 1 202 ? 28.287 2.964 -27.021 1.00 52.53 202 ALA A CA 1
ATOM 1600 C C . ALA A 1 202 ? 29.171 4.133 -27.500 1.00 52.53 202 ALA A C 1
ATOM 1602 O O . ALA A 1 202 ? 28.855 4.793 -28.493 1.00 52.53 202 ALA A O 1
ATOM 1603 N N . LEU A 1 203 ? 30.287 4.403 -26.825 1.00 52.88 203 LEU A N 1
ATOM 1604 C CA . LEU A 1 203 ? 31.207 5.470 -27.191 1.00 52.88 203 LEU A CA 1
ATOM 1605 C C . LEU A 1 203 ? 32.632 4.954 -27.120 1.00 52.88 203 LEU A C 1
ATOM 1607 O O . LEU A 1 203 ? 33.353 5.216 -26.165 1.00 52.88 203 LEU A O 1
ATOM 1611 N N . SER A 1 204 ? 33.073 4.274 -28.175 1.00 52.28 204 SER A N 1
ATOM 1612 C CA . SER A 1 204 ? 34.499 4.165 -28.449 1.00 52.28 204 SER A CA 1
ATOM 1613 C C . SER A 1 204 ? 34.947 5.453 -29.172 1.00 52.28 204 SER A C 1
ATOM 1615 O O . SER A 1 204 ? 34.807 5.563 -30.393 1.00 52.28 204 SER A O 1
ATOM 1617 N N . PRO A 1 205 ? 35.519 6.463 -28.475 1.00 52.91 205 PRO A N 1
ATOM 1618 C CA . PRO A 1 205 ? 36.165 7.610 -29.127 1.00 52.91 205 PRO A CA 1
ATOM 1619 C C . PRO A 1 205 ? 37.270 7.179 -30.110 1.00 52.91 205 PRO A C 1
ATOM 1621 O O . PRO A 1 205 ? 37.670 7.962 -30.970 1.00 52.91 205 PRO A O 1
ATOM 1624 N N . LEU A 1 206 ? 37.716 5.922 -30.019 1.00 52.19 206 LEU A N 1
ATOM 1625 C CA . LEU A 1 206 ? 38.623 5.261 -30.951 1.00 52.19 206 LEU A CA 1
ATOM 1626 C C . LEU A 1 206 ? 38.102 5.250 -32.400 1.00 52.19 206 LEU A C 1
ATOM 1628 O O . LEU A 1 206 ? 38.862 5.596 -33.297 1.00 52.19 206 LEU A O 1
ATOM 1632 N N . THR A 1 207 ? 36.815 4.992 -32.660 1.00 66.69 207 THR A N 1
ATOM 1633 C CA . THR A 1 207 ? 36.321 4.855 -34.052 1.00 66.69 207 THR A CA 1
ATOM 1634 C C . THR A 1 207 ? 36.343 6.165 -34.846 1.00 66.69 207 THR A C 1
ATOM 1636 O O . THR A 1 207 ? 36.660 6.174 -36.038 1.00 66.69 207 THR A O 1
ATOM 1639 N N . LEU A 1 208 ? 36.055 7.300 -34.197 1.00 68.88 208 LEU A N 1
ATOM 1640 C CA . LEU A 1 208 ? 36.109 8.611 -34.847 1.00 68.88 208 LEU A CA 1
ATOM 1641 C C . LEU A 1 208 ? 37.555 9.067 -35.079 1.00 68.88 208 LEU A C 1
ATOM 1643 O O . LEU A 1 208 ? 37.856 9.645 -36.125 1.00 68.88 208 LEU A O 1
ATOM 1647 N N . ILE A 1 209 ? 38.444 8.806 -34.117 1.00 74.62 209 ILE A N 1
ATOM 1648 C CA . ILE A 1 209 ? 39.875 9.106 -34.239 1.00 74.62 209 ILE A CA 1
ATOM 1649 C C . ILE A 1 209 ? 40.481 8.280 -35.380 1.00 74.62 209 ILE A C 1
ATOM 1651 O O . ILE A 1 209 ? 41.169 8.834 -36.237 1.00 74.62 209 ILE A O 1
ATOM 1655 N N . ASP A 1 210 ? 40.149 6.993 -35.464 1.00 77.88 210 ASP A N 1
ATOM 1656 C CA . ASP A 1 210 ? 40.622 6.104 -36.525 1.00 77.88 210 ASP A CA 1
ATOM 1657 C C . ASP A 1 210 ? 40.103 6.516 -37.909 1.00 77.88 210 ASP A C 1
ATOM 1659 O O . ASP A 1 210 ? 40.857 6.490 -38.887 1.00 77.88 210 ASP A O 1
ATOM 1663 N N . LEU A 1 211 ? 38.855 6.991 -38.002 1.00 78.00 211 LEU A N 1
ATOM 1664 C CA . LEU A 1 211 ? 38.310 7.554 -39.239 1.00 78.00 211 LEU A CA 1
ATOM 1665 C C . LEU A 1 211 ? 39.047 8.833 -39.669 1.00 78.00 211 LEU A C 1
ATOM 1667 O O . LEU A 1 211 ? 39.293 9.034 -40.861 1.00 78.00 211 LEU A O 1
ATOM 1671 N N . MET A 1 212 ? 39.402 9.706 -38.722 1.00 80.88 212 MET A N 1
ATOM 1672 C CA . MET A 1 212 ? 40.160 10.929 -39.011 1.00 80.88 212 MET A CA 1
ATOM 1673 C C . MET A 1 212 ? 41.600 10.624 -39.436 1.00 80.88 212 MET A C 1
ATOM 1675 O O . MET A 1 212 ? 42.083 11.219 -40.400 1.00 80.88 212 MET A O 1
ATOM 1679 N N . ASN A 1 213 ? 42.245 9.642 -38.804 1.00 83.44 213 ASN A N 1
ATOM 1680 C CA . ASN A 1 213 ? 43.566 9.161 -39.210 1.00 83.44 213 ASN A CA 1
ATOM 1681 C C . ASN A 1 213 ? 43.532 8.580 -40.634 1.00 83.44 213 ASN A C 1
ATOM 1683 O O . ASN A 1 213 ? 44.355 8.945 -41.473 1.00 83.44 213 ASN A O 1
ATOM 1687 N N . LEU A 1 214 ? 42.522 7.762 -40.956 1.00 83.56 214 LEU A N 1
ATOM 1688 C CA . LEU A 1 214 ? 42.328 7.215 -42.303 1.00 83.56 214 LEU A CA 1
ATOM 1689 C C . LEU A 1 214 ? 42.069 8.323 -43.337 1.00 83.56 214 LEU A C 1
ATOM 1691 O O . LEU A 1 214 ? 42.612 8.289 -44.441 1.00 83.56 214 LEU A O 1
ATOM 1695 N N . ALA A 1 215 ? 41.283 9.344 -42.985 1.00 83.31 215 ALA A N 1
ATOM 1696 C CA . ALA A 1 215 ? 41.050 10.496 -43.852 1.00 83.31 215 ALA A CA 1
ATOM 1697 C C . ALA A 1 215 ? 42.350 11.260 -44.166 1.00 83.31 215 ALA A C 1
ATOM 1699 O O . ALA A 1 215 ? 42.550 11.705 -45.301 1.00 83.31 215 ALA A O 1
ATOM 1700 N N . GLN A 1 216 ? 43.245 11.394 -43.186 1.00 85.25 216 GLN A N 1
ATOM 1701 C CA . GLN A 1 216 ? 44.548 12.023 -43.379 1.00 85.25 216 GLN A CA 1
ATOM 1702 C C . GLN A 1 216 ? 45.458 11.179 -44.285 1.00 85.25 216 GLN A C 1
ATOM 1704 O O . GLN A 1 216 ? 46.044 11.721 -45.223 1.00 85.25 216 GLN A O 1
ATOM 1709 N N . GLU A 1 217 ? 45.514 9.861 -44.073 1.00 85.75 217 GLU A N 1
ATOM 1710 C CA . GLU A 1 217 ? 46.266 8.921 -44.923 1.00 85.75 217 GLU A CA 1
ATOM 1711 C C . GLU A 1 217 ? 45.759 8.908 -46.378 1.00 85.75 217 GLU A C 1
ATOM 1713 O O . GLU A 1 217 ? 46.550 8.876 -47.319 1.00 85.75 217 GLU A O 1
ATOM 1718 N N . ALA A 1 218 ? 44.443 9.016 -46.585 1.00 84.12 218 ALA A N 1
ATOM 1719 C CA . ALA A 1 218 ? 43.822 9.101 -47.909 1.00 84.12 218 ALA A CA 1
ATOM 1720 C C . ALA A 1 218 ? 43.995 10.479 -48.594 1.00 84.12 218 ALA A C 1
ATOM 1722 O O . ALA A 1 218 ? 43.443 10.725 -49.675 1.00 84.12 218 ALA A O 1
ATOM 1723 N N . GLY A 1 219 ? 44.744 11.403 -47.980 1.00 88.00 219 GLY A N 1
ATOM 1724 C CA . GLY A 1 219 ? 45.045 12.719 -48.540 1.00 88.00 219 GLY A CA 1
ATOM 1725 C C . GLY A 1 219 ? 43.806 13.603 -48.683 1.00 88.00 219 GLY A C 1
ATOM 1726 O O . GLY A 1 219 ? 43.644 14.308 -49.690 1.00 88.00 219 GLY A O 1
ATOM 1727 N N . LEU A 1 220 ? 42.867 13.523 -47.734 1.00 89.06 220 LEU A N 1
ATOM 1728 C CA . LEU A 1 220 ? 41.746 14.456 -47.666 1.00 89.06 220 LEU A CA 1
ATOM 1729 C C . LEU A 1 220 ? 42.239 15.796 -47.125 1.00 89.06 220 LEU A C 1
ATOM 1731 O O . LEU A 1 220 ? 42.877 15.859 -46.079 1.00 89.06 220 LEU A O 1
ATOM 1735 N N . ASP A 1 221 ? 41.894 16.870 -47.829 1.00 88.69 221 ASP A N 1
ATOM 1736 C CA . ASP A 1 221 ? 42.168 18.233 -47.373 1.00 88.69 221 ASP A CA 1
ATOM 1737 C C . ASP A 1 221 ? 41.323 18.570 -46.126 1.00 88.69 221 ASP A C 1
ATOM 1739 O O . ASP A 1 221 ? 40.264 17.975 -45.906 1.00 88.69 221 ASP A O 1
ATOM 1743 N N . PHE A 1 222 ? 41.740 19.558 -45.333 1.00 87.19 222 PHE A N 1
ATOM 1744 C CA . PHE A 1 222 ? 41.092 19.971 -44.081 1.00 87.19 222 PHE A CA 1
ATOM 1745 C C . PHE A 1 222 ? 39.584 20.198 -44.251 1.00 87.19 222 PHE A C 1
ATOM 1747 O O . PHE A 1 222 ? 38.756 19.799 -43.430 1.00 87.19 222 PHE A O 1
ATOM 1754 N N . ARG A 1 223 ? 39.198 20.786 -45.386 1.00 86.50 223 ARG A N 1
ATOM 1755 C CA . ARG A 1 223 ? 37.795 21.007 -45.737 1.00 86.50 223 ARG A CA 1
ATOM 1756 C C . ARG A 1 223 ? 37.019 19.704 -45.943 1.00 86.50 223 ARG A C 1
ATOM 1758 O O . ARG A 1 223 ? 35.849 19.624 -45.578 1.00 86.50 223 ARG A O 1
ATOM 1765 N N . GLN A 1 224 ? 37.653 18.703 -46.546 1.00 89.75 224 GLN A N 1
ATOM 1766 C CA . GLN A 1 224 ? 37.064 17.388 -46.784 1.00 89.75 224 GLN A CA 1
ATOM 1767 C C . GLN A 1 224 ? 36.913 16.615 -45.466 1.00 89.75 224 GLN A C 1
ATOM 1769 O O . GLN A 1 224 ? 35.848 16.063 -45.201 1.00 89.75 224 GLN A O 1
ATOM 1774 N N . GLN A 1 225 ? 37.937 16.660 -44.609 1.00 87.06 225 GLN A N 1
ATOM 1775 C CA . GLN A 1 225 ? 37.912 16.066 -43.268 1.00 87.06 225 GLN A CA 1
ATOM 1776 C C . GLN A 1 225 ? 36.800 16.674 -42.406 1.00 87.06 225 GLN A C 1
ATOM 1778 O O . GLN A 1 225 ? 36.037 15.952 -41.773 1.00 87.06 225 GLN A O 1
ATOM 1783 N N . ARG A 1 226 ? 36.630 18.001 -42.450 1.00 85.25 226 ARG A N 1
ATOM 1784 C CA . ARG A 1 226 ? 35.577 18.701 -41.700 1.00 85.25 226 ARG A CA 1
ATOM 1785 C 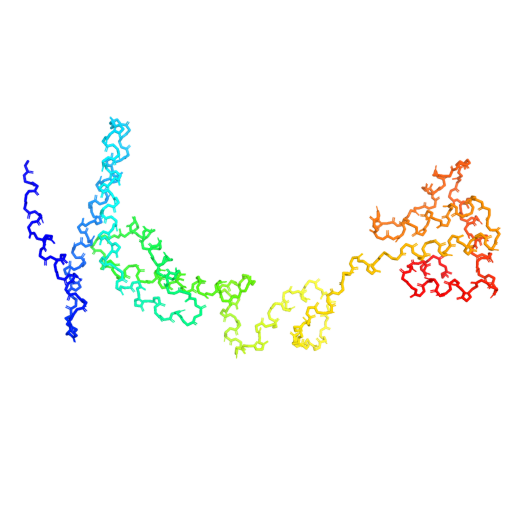C . ARG A 1 226 ? 34.165 18.328 -42.157 1.00 85.25 226 ARG A C 1
ATOM 1787 O O . ARG A 1 226 ? 33.279 18.207 -41.319 1.00 85.25 226 ARG A O 1
ATOM 1794 N N . ILE A 1 227 ? 33.945 18.129 -43.459 1.00 87.25 227 ILE A N 1
ATOM 1795 C CA . ILE A 1 227 ? 32.656 17.639 -43.982 1.00 87.25 227 ILE A CA 1
ATOM 1796 C C . ILE A 1 227 ? 32.397 16.207 -43.508 1.00 87.25 227 ILE A C 1
ATOM 1798 O O . ILE A 1 227 ? 31.297 15.919 -43.041 1.00 87.25 227 ILE A O 1
ATOM 1802 N N . LEU A 1 228 ? 33.408 15.337 -43.579 1.00 84.62 228 LEU A N 1
ATOM 1803 C CA . LEU A 1 228 ? 33.312 13.957 -43.104 1.00 84.62 228 LEU A CA 1
ATOM 1804 C C . LEU A 1 228 ? 33.005 13.901 -41.599 1.00 84.62 228 LEU A C 1
ATOM 1806 O O . LEU A 1 228 ? 32.107 13.174 -41.194 1.00 84.62 228 LEU A O 1
ATOM 1810 N N . TRP A 1 229 ? 33.674 14.724 -40.789 1.00 81.75 229 TRP A N 1
ATOM 1811 C CA . TRP A 1 229 ? 33.432 14.839 -39.349 1.00 81.75 229 TRP A CA 1
ATOM 1812 C C . TRP A 1 229 ? 32.017 15.335 -39.036 1.00 81.75 229 TRP A C 1
ATOM 1814 O O . TRP A 1 229 ? 31.311 14.712 -38.252 1.00 81.75 229 TRP A O 1
ATOM 1824 N N . LEU A 1 230 ? 31.554 16.404 -39.697 1.00 81.12 230 LEU A N 1
ATOM 1825 C CA . LEU A 1 230 ? 30.192 16.923 -39.507 1.00 81.12 230 LEU A CA 1
ATOM 1826 C C . LEU A 1 230 ? 29.117 15.899 -39.897 1.00 81.12 230 LEU A C 1
ATOM 1828 O O . LEU A 1 230 ? 28.041 15.899 -39.304 1.00 81.12 230 LEU A O 1
ATOM 1832 N N . ARG A 1 231 ? 29.394 15.028 -40.876 1.00 78.25 231 ARG A N 1
ATOM 1833 C CA . ARG A 1 231 ? 28.497 13.926 -41.250 1.00 78.25 231 ARG A CA 1
ATOM 1834 C C . ARG A 1 231 ? 28.570 12.761 -40.268 1.00 78.25 231 ARG A C 1
ATOM 1836 O O . ARG A 1 231 ? 27.520 12.256 -39.900 1.00 78.25 231 ARG A O 1
ATOM 1843 N N . ALA A 1 232 ? 29.757 12.360 -39.824 1.00 71.38 232 ALA A N 1
ATOM 1844 C CA . ALA A 1 232 ? 29.940 11.216 -38.930 1.00 71.38 232 ALA A CA 1
ATOM 1845 C C . ALA A 1 232 ? 29.497 11.513 -37.485 1.00 71.38 232 ALA A C 1
ATOM 1847 O O . ALA A 1 232 ? 28.750 10.738 -36.900 1.00 71.38 232 ALA A O 1
ATOM 1848 N N . VAL A 1 233 ? 29.897 12.659 -36.925 1.00 64.88 233 VAL A N 1
ATOM 1849 C CA . VAL A 1 233 ? 29.647 13.026 -35.517 1.00 64.88 233 VAL A CA 1
ATOM 1850 C C . VAL A 1 233 ? 28.219 13.480 -35.265 1.00 64.88 233 VAL A C 1
ATOM 1852 O O . VAL A 1 233 ? 27.693 13.272 -34.182 1.00 64.88 233 VAL A O 1
ATOM 1855 N N . MET A 1 234 ? 27.571 14.110 -36.244 1.00 59.34 234 MET A N 1
ATOM 1856 C CA . MET A 1 234 ? 26.183 14.563 -36.070 1.00 59.34 234 MET A CA 1
ATOM 1857 C C . MET A 1 234 ? 25.156 13.546 -36.577 1.00 59.34 234 MET A C 1
ATOM 1859 O O . MET A 1 234 ? 23.967 13.852 -36.582 1.00 59.34 234 MET A O 1
ATOM 1863 N N . SER A 1 235 ? 25.614 12.367 -37.015 1.00 54.25 235 SER A N 1
ATOM 1864 C CA . SER A 1 235 ? 24.759 11.201 -37.271 1.00 54.25 235 SER A CA 1
ATOM 1865 C C . SER A 1 235 ? 24.811 10.178 -36.131 1.00 54.25 235 SER A C 1
ATOM 1867 O O . SER A 1 235 ? 24.008 9.251 -36.138 1.00 54.25 235 SER A O 1
ATOM 1869 N N . SER A 1 236 ? 25.722 10.323 -35.157 1.00 54.66 236 SER A N 1
ATOM 1870 C CA . SER A 1 236 ? 25.669 9.539 -33.922 1.00 54.66 236 SER A CA 1
ATOM 1871 C C . SER A 1 236 ? 24.652 10.159 -32.956 1.00 54.66 236 SER A C 1
ATOM 1873 O O . SER A 1 236 ? 24.581 11.381 -32.797 1.00 54.66 236 SER A O 1
ATOM 1875 N N . ASP A 1 237 ? 23.847 9.306 -32.317 1.00 51.25 237 ASP A N 1
ATOM 1876 C CA .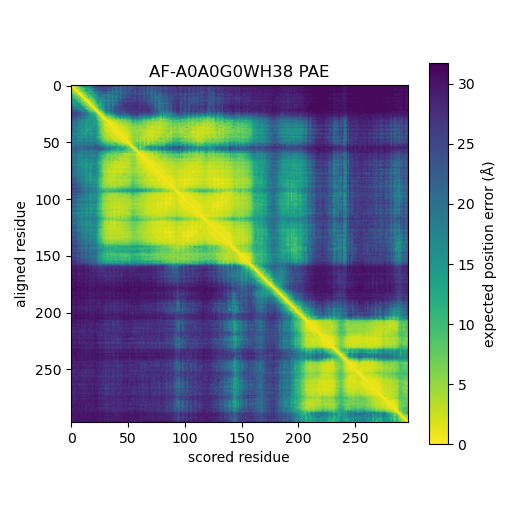 ASP A 1 237 ? 22.648 9.650 -31.529 1.00 51.25 237 ASP A CA 1
ATOM 1877 C C . ASP A 1 237 ? 22.877 10.617 -30.347 1.00 51.25 237 ASP A C 1
ATOM 1879 O O . ASP A 1 237 ? 21.926 11.071 -29.716 1.00 51.25 237 ASP A O 1
ATOM 1883 N N . VAL A 1 238 ? 24.125 10.989 -30.052 1.00 52.00 238 VAL A N 1
ATOM 1884 C CA . VAL A 1 238 ? 24.491 11.769 -28.861 1.00 52.00 238 VAL A CA 1
ATOM 1885 C C . VAL A 1 238 ? 24.023 13.228 -28.932 1.00 52.00 238 VAL A C 1
ATOM 1887 O O . VAL A 1 238 ? 23.789 13.835 -27.890 1.00 52.00 238 VAL A O 1
ATOM 1890 N N . TYR A 1 239 ? 23.854 13.818 -30.125 1.00 49.19 239 TYR A N 1
ATOM 1891 C CA . TYR A 1 239 ? 23.554 15.259 -30.225 1.00 49.19 239 TYR A CA 1
ATOM 1892 C C . TYR A 1 239 ? 22.369 15.660 -31.111 1.00 49.19 239 TYR A C 1
ATOM 1894 O O . TYR A 1 239 ? 21.893 16.787 -30.964 1.00 49.19 239 TYR A O 1
ATOM 1902 N N . ARG A 1 240 ? 21.853 14.803 -32.003 1.00 49.03 240 ARG A N 1
ATOM 1903 C CA . ARG A 1 240 ? 20.646 15.103 -32.800 1.00 49.03 240 ARG A CA 1
ATOM 1904 C C . ARG A 1 240 ? 20.040 13.839 -33.399 1.00 49.03 240 ARG A C 1
ATOM 1906 O O . ARG A 1 240 ? 20.707 13.132 -34.137 1.00 49.03 240 ARG A O 1
ATOM 1913 N N . SER A 1 241 ? 18.733 13.666 -33.228 1.00 51.34 241 SER A N 1
ATOM 1914 C CA . SER A 1 241 ? 17.933 12.601 -33.856 1.00 51.34 241 SER A CA 1
ATOM 1915 C C . SER A 1 241 ? 17.809 12.710 -35.390 1.00 51.34 241 SER A C 1
ATOM 1917 O O . SER A 1 241 ? 17.021 11.986 -35.989 1.00 51.34 241 SER A O 1
ATOM 1919 N N . PHE A 1 242 ? 18.525 13.640 -36.040 1.00 56.09 242 PHE A N 1
ATOM 1920 C CA . PHE A 1 242 ? 18.434 13.877 -37.482 1.00 56.09 242 PHE A CA 1
ATOM 1921 C C . PHE A 1 242 ? 19.802 14.234 -38.085 1.00 56.09 242 PHE A C 1
ATOM 1923 O O . PHE A 1 242 ? 20.416 15.210 -37.634 1.00 56.09 242 PHE A O 1
ATOM 1930 N N . PRO A 1 243 ? 20.252 13.529 -39.144 1.00 65.50 243 PRO A N 1
ATOM 1931 C CA . PRO A 1 243 ? 21.496 13.856 -39.831 1.00 65.50 243 PRO A CA 1
ATOM 1932 C C . PRO A 1 243 ? 21.419 15.271 -40.418 1.00 65.50 243 PRO A C 1
ATOM 1934 O O . PRO A 1 243 ? 20.410 15.660 -41.013 1.00 65.50 243 PRO A O 1
ATOM 1937 N N . LEU A 1 244 ? 22.493 16.057 -40.277 1.00 75.06 244 LEU A N 1
ATOM 1938 C CA . LEU A 1 244 ? 22.535 17.413 -40.832 1.00 75.06 244 LEU A CA 1
ATOM 1939 C C . LEU A 1 244 ? 22.304 17.395 -42.347 1.00 75.06 244 LEU A C 1
ATOM 1941 O O . LEU A 1 244 ? 22.937 16.630 -43.084 1.00 75.06 244 LEU A O 1
ATOM 1945 N N . SER A 1 245 ? 21.437 18.295 -42.817 1.00 83.94 245 SER A N 1
ATOM 1946 C CA . SER A 1 245 ? 21.221 18.485 -44.247 1.00 83.94 245 SER A CA 1
ATOM 1947 C C . SER A 1 245 ? 22.485 19.047 -44.908 1.00 83.94 245 SER A C 1
ATOM 1949 O O . SER A 1 245 ? 23.236 19.822 -44.310 1.00 83.94 245 SER A O 1
ATOM 1951 N N . LEU A 1 246 ? 22.703 18.726 -46.187 1.00 86.19 246 LEU A N 1
ATOM 1952 C CA . LEU A 1 246 ? 23.834 19.259 -46.964 1.00 86.19 246 LEU A CA 1
ATOM 1953 C C . LEU A 1 246 ? 23.856 20.795 -46.984 1.00 86.19 246 LEU A C 1
ATOM 1955 O O . LEU A 1 246 ? 24.917 21.417 -47.061 1.00 86.19 246 LEU A O 1
ATOM 1959 N N . ARG A 1 247 ? 22.674 21.417 -46.901 1.00 86.25 247 ARG A N 1
ATOM 1960 C CA . ARG A 1 247 ? 22.523 22.872 -46.836 1.00 86.25 247 ARG A CA 1
ATOM 1961 C C . ARG A 1 247 ? 23.023 23.430 -45.506 1.00 86.25 247 ARG A C 1
ATOM 1963 O O . ARG A 1 247 ? 23.648 24.486 -45.511 1.00 86.25 247 ARG A O 1
ATOM 1970 N N . ASP A 1 248 ? 22.769 22.742 -44.399 1.00 86.38 248 ASP A N 1
ATOM 1971 C CA . ASP A 1 248 ? 23.206 23.182 -43.073 1.00 86.38 248 ASP A CA 1
ATOM 1972 C C . ASP A 1 248 ? 24.706 22.974 -42.886 1.00 86.38 248 ASP A C 1
ATOM 1974 O O . ASP A 1 248 ? 25.389 23.877 -42.410 1.00 86.38 248 ASP A O 1
ATOM 1978 N N . ILE A 1 249 ? 25.249 21.863 -43.389 1.00 86.25 249 ILE A N 1
ATOM 1979 C CA . ILE A 1 249 ? 26.702 21.639 -43.437 1.00 86.25 249 ILE A CA 1
ATOM 1980 C C . ILE A 1 249 ? 27.381 22.746 -44.244 1.00 86.25 249 ILE A C 1
ATOM 1982 O O . ILE A 1 249 ? 28.380 23.307 -43.804 1.00 86.25 249 ILE A O 1
ATOM 1986 N N . GLY A 1 250 ? 26.810 23.120 -45.392 1.00 87.94 250 GLY A N 1
ATOM 1987 C CA . GLY A 1 250 ? 27.336 24.192 -46.234 1.00 87.94 250 GLY A CA 1
ATOM 1988 C C . GLY A 1 250 ? 27.446 25.547 -45.526 1.00 87.94 250 GLY A C 1
ATOM 1989 O O . GLY A 1 250 ? 28.402 26.282 -45.779 1.00 87.94 250 GLY A O 1
ATOM 1990 N N . LYS A 1 251 ? 26.525 25.850 -44.600 1.00 89.69 251 LYS A N 1
ATOM 1991 C CA . LYS A 1 251 ? 26.556 27.067 -43.768 1.00 89.69 251 LYS A CA 1
ATOM 1992 C C . LYS A 1 251 ? 27.629 27.024 -42.674 1.00 89.69 251 LYS A C 1
ATOM 1994 O O . LYS A 1 251 ? 28.123 28.075 -42.289 1.00 89.69 251 LYS A O 1
ATOM 1999 N N . LEU A 1 252 ? 27.977 25.834 -42.176 1.00 86.31 252 LEU A N 1
ATOM 2000 C CA . LEU A 1 252 ? 28.960 25.631 -41.099 1.00 86.31 252 LEU A CA 1
ATOM 2001 C C . LEU A 1 252 ? 30.420 25.605 -41.592 1.00 86.31 252 LEU A C 1
ATOM 2003 O O . LEU A 1 252 ? 31.355 25.538 -40.786 1.00 86.31 252 LEU A O 1
ATOM 2007 N N . LEU A 1 253 ? 30.630 25.625 -42.911 1.00 87.81 253 LEU A N 1
ATOM 2008 C CA . LEU A 1 253 ? 31.953 25.679 -43.530 1.00 87.81 253 LEU A CA 1
ATOM 2009 C C . LEU A 1 253 ? 32.436 27.122 -43.686 1.00 87.81 253 LEU A C 1
ATOM 2011 O O . LEU A 1 253 ? 31.649 28.037 -43.904 1.00 87.81 253 LEU A O 1
ATOM 2015 N N . VAL A 1 254 ? 33.756 27.307 -43.643 1.00 84.50 254 VAL A N 1
ATOM 2016 C CA . VAL A 1 254 ? 34.413 28.595 -43.894 1.00 84.50 254 VAL A CA 1
ATOM 2017 C C . VAL A 1 254 ? 35.386 28.419 -45.070 1.00 84.50 254 VAL A C 1
ATOM 2019 O O . VAL A 1 254 ? 36.311 27.614 -44.953 1.00 84.50 254 VAL A O 1
ATOM 2022 N N . PRO A 1 255 ? 35.187 29.107 -46.214 1.00 87.44 255 PRO A N 1
ATOM 2023 C CA . PRO A 1 255 ? 34.025 29.935 -46.555 1.00 87.44 255 PRO A CA 1
ATOM 2024 C C . PRO A 1 255 ? 32.744 29.093 -46.755 1.00 87.44 255 PRO A C 1
ATOM 2026 O O . PRO A 1 255 ? 32.841 27.927 -47.175 1.00 87.44 255 PRO A O 1
ATOM 2029 N N . PRO A 1 256 ? 31.554 29.673 -46.500 1.00 89.75 256 PRO A N 1
ATOM 2030 C CA . PRO A 1 256 ? 30.284 28.972 -46.648 1.00 89.75 256 PRO A CA 1
ATOM 2031 C C . PRO A 1 256 ? 30.046 28.579 -48.104 1.00 89.75 256 PRO A C 1
ATOM 2033 O O . PRO A 1 256 ? 30.447 29.275 -49.038 1.00 89.75 256 PRO A O 1
ATOM 2036 N N . VAL A 1 257 ? 29.397 27.436 -48.305 1.00 92.81 257 VAL A N 1
ATOM 2037 C CA . VAL A 1 257 ? 29.110 26.888 -49.636 1.00 92.81 257 VAL A CA 1
ATOM 2038 C C . VAL A 1 257 ? 27.690 26.377 -49.756 1.00 92.81 257 VAL A C 1
ATOM 2040 O O . VAL A 1 257 ? 27.011 26.090 -48.774 1.00 92.81 257 VAL A O 1
ATOM 2043 N N . THR A 1 258 ? 27.233 26.250 -50.998 1.00 94.06 258 THR A N 1
ATOM 2044 C CA . THR A 1 258 ? 25.931 25.668 -51.309 1.00 94.06 258 THR A CA 1
ATOM 2045 C C . THR A 1 258 ? 25.914 24.169 -51.009 1.00 94.06 258 THR A C 1
ATOM 2047 O O . THR A 1 258 ? 26.930 23.483 -51.130 1.00 94.06 258 THR A O 1
ATOM 2050 N N . GLY A 1 259 ? 24.737 23.627 -50.679 1.00 89.56 259 GLY A N 1
ATOM 2051 C CA . GLY A 1 259 ? 24.579 22.187 -50.437 1.00 89.56 259 GLY A CA 1
ATOM 2052 C C . GLY A 1 259 ? 24.972 21.323 -51.644 1.00 89.56 259 GLY A C 1
ATOM 2053 O O . GLY A 1 259 ? 25.537 20.249 -51.472 1.00 89.56 259 GLY A O 1
ATOM 2054 N N . ALA A 1 260 ? 24.781 21.826 -52.870 1.00 88.94 260 ALA A N 1
ATOM 2055 C CA . ALA A 1 260 ? 25.249 21.160 -54.088 1.00 88.94 260 ALA A CA 1
ATOM 2056 C C . ALA A 1 260 ? 26.780 21.027 -54.125 1.00 88.94 260 ALA A C 1
ATOM 2058 O O . ALA A 1 260 ? 27.311 19.992 -54.524 1.00 88.94 260 ALA A O 1
ATOM 2059 N N . ARG A 1 261 ? 27.505 22.053 -53.660 1.00 89.25 261 ARG A N 1
ATOM 2060 C CA . ARG A 1 261 ? 28.965 22.002 -53.569 1.00 89.25 261 ARG A CA 1
ATOM 2061 C C . ARG A 1 261 ? 29.436 21.063 -52.459 1.00 89.25 261 ARG A C 1
ATOM 2063 O O . ARG A 1 261 ? 30.445 20.393 -52.648 1.00 89.25 261 ARG A O 1
ATOM 2070 N N . VAL A 1 262 ? 28.709 20.979 -51.343 1.00 90.12 262 VAL A N 1
ATOM 2071 C CA . VAL A 1 262 ? 28.973 19.978 -50.293 1.00 90.12 262 VAL A CA 1
ATOM 2072 C C . VAL A 1 262 ? 28.835 18.565 -50.859 1.00 90.12 262 VAL A C 1
ATOM 2074 O O . VAL A 1 262 ? 29.762 17.781 -50.691 1.00 90.12 262 VAL A O 1
ATOM 2077 N N . LYS A 1 263 ? 27.770 18.285 -51.626 1.00 89.94 263 LYS A N 1
ATOM 2078 C CA . LYS A 1 263 ? 27.568 16.987 -52.294 1.00 89.94 263 LYS A CA 1
ATOM 2079 C C . LYS A 1 263 ? 28.737 16.603 -53.205 1.00 89.94 263 LYS A C 1
ATOM 2081 O O . LYS A 1 263 ? 29.273 15.513 -53.096 1.00 89.94 263 LYS A O 1
ATOM 2086 N N . GLN A 1 264 ? 29.202 17.529 -54.047 1.00 92.62 264 GLN A N 1
ATOM 2087 C CA . GLN A 1 264 ? 30.360 17.279 -54.918 1.00 92.62 264 GLN A CA 1
ATOM 2088 C C . GLN A 1 264 ? 31.636 16.947 -54.130 1.00 92.62 264 GLN A C 1
ATOM 2090 O O . GLN A 1 264 ? 32.457 16.140 -54.566 1.00 92.62 264 GLN A O 1
ATOM 2095 N N . ILE A 1 265 ? 31.844 17.609 -52.987 1.00 90.75 265 ILE A N 1
ATOM 2096 C CA . ILE A 1 265 ? 33.000 17.337 -52.129 1.00 90.75 265 ILE A CA 1
ATOM 2097 C C . ILE A 1 265 ? 32.843 15.973 -51.446 1.00 90.75 265 ILE A C 1
ATOM 2099 O O . ILE A 1 265 ? 33.829 15.249 -51.338 1.00 90.75 265 ILE A O 1
ATOM 2103 N N . GLU A 1 266 ? 31.628 15.614 -51.040 1.00 87.62 266 GLU A N 1
ATOM 2104 C CA . GLU A 1 266 ? 31.277 14.301 -50.497 1.00 87.62 266 GLU A CA 1
ATOM 2105 C C . GLU A 1 266 ? 31.524 13.175 -51.510 1.00 87.62 266 GLU A C 1
ATOM 2107 O O . GLU A 1 266 ? 32.240 12.233 -51.186 1.00 87.62 266 GLU A O 1
ATOM 2112 N N . ASP A 1 267 ? 31.074 13.307 -52.757 1.00 88.88 267 ASP A N 1
ATOM 2113 C CA . ASP A 1 267 ? 31.328 12.309 -53.808 1.00 88.88 267 ASP A CA 1
ATOM 2114 C C . ASP A 1 267 ? 32.839 12.110 -54.038 1.00 88.88 267 ASP A C 1
ATOM 2116 O O . ASP A 1 267 ? 33.336 10.990 -54.211 1.00 88.88 267 ASP A O 1
ATOM 2120 N N . LYS A 1 268 ? 33.611 13.203 -53.955 1.00 90.50 268 LYS A N 1
ATOM 2121 C CA . LYS A 1 268 ? 35.078 13.169 -54.029 1.00 90.50 268 LYS A CA 1
ATOM 2122 C C . LYS A 1 268 ? 35.712 12.499 -52.805 1.00 90.50 268 LYS A C 1
ATOM 2124 O O . LYS A 1 268 ? 36.737 11.839 -52.949 1.00 90.50 268 LYS A O 1
ATOM 2129 N N . ILE A 1 269 ? 35.140 12.678 -51.614 1.00 88.69 269 ILE A N 1
ATOM 2130 C CA . ILE A 1 269 ? 35.563 11.990 -50.386 1.00 88.69 269 ILE A CA 1
ATOM 2131 C C . ILE A 1 269 ? 35.314 10.489 -50.526 1.00 88.69 269 ILE A C 1
ATOM 2133 O O . ILE A 1 269 ? 36.254 9.719 -50.346 1.00 88.69 269 ILE A O 1
ATOM 2137 N N . LYS A 1 270 ? 34.100 10.080 -50.921 1.00 85.31 270 LYS A N 1
ATOM 2138 C CA . LYS A 1 270 ? 33.748 8.670 -51.142 1.00 85.31 270 LYS A CA 1
ATOM 2139 C C . LYS A 1 270 ? 34.700 8.021 -52.139 1.00 85.31 270 LYS A C 1
ATOM 2141 O O . LYS A 1 270 ? 35.278 6.985 -51.847 1.00 85.31 270 LYS A O 1
ATOM 2146 N N . SER A 1 271 ? 34.965 8.688 -53.262 1.00 86.06 271 SER A N 1
ATOM 2147 C CA . SER A 1 271 ? 35.893 8.184 -54.283 1.00 86.06 271 SER A CA 1
ATOM 2148 C C . SER A 1 271 ? 37.311 7.945 -53.742 1.00 86.06 271 SER A C 1
ATOM 2150 O O . SER A 1 271 ? 37.953 6.976 -54.128 1.00 86.06 271 SER A O 1
ATOM 2152 N N . LYS A 1 272 ? 37.805 8.801 -52.834 1.00 86.44 272 LYS A N 1
ATOM 2153 C CA . LYS A 1 272 ? 39.127 8.634 -52.206 1.00 86.44 272 LYS A CA 1
ATOM 2154 C C . LYS A 1 272 ? 39.135 7.520 -51.156 1.00 86.44 272 LYS A C 1
ATOM 2156 O O . LYS A 1 272 ? 40.047 6.696 -51.157 1.00 86.44 272 LYS A O 1
ATOM 2161 N N . LEU A 1 273 ? 38.126 7.481 -50.286 1.00 82.19 273 LEU A N 1
ATOM 2162 C CA . LEU A 1 273 ? 38.035 6.510 -49.190 1.00 82.19 273 LEU A CA 1
ATOM 2163 C C . LEU A 1 273 ? 37.708 5.092 -49.684 1.00 82.19 273 LEU A C 1
ATOM 2165 O O . LEU A 1 273 ? 38.181 4.120 -49.105 1.00 82.19 273 LEU A O 1
ATOM 2169 N N . CYS A 1 274 ? 36.971 4.966 -50.790 1.00 82.44 274 CYS A N 1
ATOM 2170 C CA . CYS A 1 274 ? 36.625 3.687 -51.416 1.00 82.44 274 CYS A CA 1
ATOM 2171 C C . CYS A 1 274 ? 37.715 3.142 -52.361 1.00 82.44 274 CYS A C 1
ATOM 2173 O O . CYS A 1 274 ? 37.474 2.181 -53.091 1.00 82.44 274 CYS A O 1
ATOM 2175 N N . THR A 1 275 ? 38.921 3.720 -52.354 1.00 85.31 275 THR A N 1
ATOM 2176 C CA . THR A 1 275 ? 40.081 3.148 -53.057 1.00 85.31 275 THR A CA 1
ATOM 2177 C C . THR A 1 275 ? 40.419 1.780 -52.439 1.00 85.31 275 THR A C 1
ATOM 2179 O O . THR A 1 275 ? 40.389 1.657 -51.211 1.00 85.31 275 THR A O 1
ATOM 2182 N N . PRO A 1 276 ? 40.796 0.750 -53.225 1.00 82.31 276 PRO A N 1
ATOM 2183 C CA . PRO A 1 276 ? 41.065 -0.602 -52.714 1.00 82.31 276 PRO A CA 1
ATOM 2184 C C . PRO A 1 276 ? 42.112 -0.666 -51.591 1.00 82.31 276 PRO A C 1
ATOM 2186 O O . PRO A 1 276 ? 42.076 -1.588 -50.784 1.00 82.31 276 PRO A O 1
ATOM 2189 N N . ALA A 1 277 ? 43.004 0.326 -51.501 1.00 82.94 277 ALA A N 1
ATOM 2190 C CA . ALA A 1 277 ? 43.992 0.443 -50.431 1.00 82.94 277 ALA A CA 1
ATOM 2191 C C . ALA A 1 277 ? 43.383 0.750 -49.046 1.00 82.94 277 ALA A C 1
ATOM 2193 O O . ALA A 1 277 ? 43.891 0.267 -48.039 1.00 82.94 277 ALA A O 1
ATOM 2194 N N . PHE A 1 278 ? 42.298 1.530 -48.980 1.00 81.44 278 PHE A N 1
ATOM 2195 C CA . PHE A 1 278 ? 41.713 2.010 -47.717 1.00 81.44 278 PHE A CA 1
ATOM 2196 C C . PHE A 1 278 ? 40.420 1.280 -47.336 1.00 81.44 278 PHE A C 1
ATOM 2198 O O . PHE A 1 278 ? 40.043 1.241 -46.166 1.00 81.44 278 PHE A O 1
ATOM 2205 N N . LEU A 1 279 ? 39.767 0.652 -48.314 1.00 79.44 279 LEU A N 1
ATOM 2206 C CA . LEU A 1 279 ? 38.484 -0.031 -48.170 1.00 79.44 279 LEU A CA 1
ATOM 2207 C C . LEU A 1 279 ? 38.467 -1.145 -47.094 1.00 79.44 279 LEU A C 1
ATOM 2209 O O . LEU A 1 279 ? 37.490 -1.195 -46.345 1.00 79.44 279 LEU A O 1
ATOM 2213 N N . PRO A 1 280 ? 39.501 -2.001 -46.931 1.00 81.12 280 PRO A N 1
ATOM 2214 C CA . PRO A 1 280 ? 39.519 -3.004 -45.860 1.00 81.12 280 PRO A CA 1
ATOM 2215 C C . PRO A 1 280 ? 39.519 -2.378 -44.459 1.00 81.12 280 PRO A C 1
ATOM 2217 O O . PRO A 1 280 ? 38.768 -2.806 -43.585 1.00 81.12 280 PRO A O 1
ATOM 2220 N N . ARG A 1 281 ? 40.319 -1.323 -44.267 1.00 78.06 281 ARG A N 1
ATOM 2221 C CA . ARG A 1 281 ? 40.455 -0.612 -42.989 1.00 78.06 281 ARG A CA 1
ATOM 2222 C C . ARG A 1 281 ? 39.204 0.204 -42.669 1.00 78.06 281 ARG A C 1
ATOM 2224 O O . ARG A 1 281 ? 38.758 0.227 -41.530 1.00 78.06 281 ARG A O 1
ATOM 2231 N N . LEU A 1 282 ? 38.589 0.799 -43.691 1.00 77.19 282 LEU A N 1
ATOM 2232 C CA . LEU A 1 282 ? 37.304 1.479 -43.569 1.00 77.19 282 LEU A CA 1
ATOM 2233 C C . LEU A 1 282 ? 36.210 0.506 -43.109 1.00 77.19 282 LEU A C 1
ATOM 2235 O O . LEU A 1 282 ? 35.519 0.795 -42.143 1.00 77.19 282 LEU A O 1
ATOM 2239 N N . ARG A 1 283 ? 36.107 -0.683 -43.719 1.00 76.69 283 ARG A N 1
ATOM 2240 C CA . ARG A 1 283 ? 35.149 -1.723 -43.296 1.00 76.69 283 ARG A CA 1
ATOM 2241 C C . ARG A 1 283 ? 35.366 -2.186 -41.857 1.00 76.69 283 ARG A C 1
ATOM 2243 O O . ARG A 1 283 ? 34.391 -2.420 -41.156 1.00 76.69 283 ARG A O 1
ATOM 2250 N N . GLN A 1 284 ? 36.619 -2.285 -41.421 1.00 78.19 284 GLN A N 1
ATOM 2251 C CA . GLN A 1 284 ? 36.961 -2.637 -40.044 1.00 78.19 284 GLN A CA 1
ATOM 2252 C C . GLN A 1 284 ? 36.490 -1.572 -39.036 1.00 78.19 284 GLN A C 1
ATOM 2254 O O . GLN A 1 284 ? 35.944 -1.923 -37.99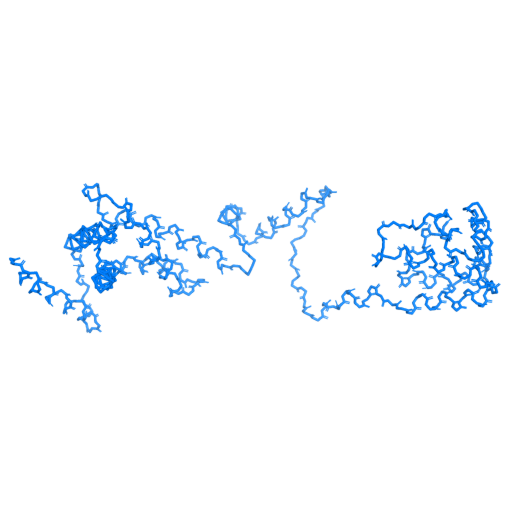4 1.00 78.19 284 GLN A O 1
ATOM 2259 N N . ILE A 1 285 ? 36.652 -0.283 -39.355 1.00 72.88 285 ILE A N 1
ATOM 2260 C CA . ILE A 1 285 ? 36.178 0.833 -38.513 1.00 72.88 285 ILE A CA 1
ATOM 2261 C C . ILE A 1 285 ? 34.638 0.884 -38.479 1.00 72.88 285 ILE A C 1
ATOM 2263 O O . ILE A 1 285 ? 34.039 1.145 -37.435 1.00 72.88 285 ILE A O 1
ATOM 2267 N N . LEU A 1 286 ? 33.987 0.592 -39.610 1.00 67.56 286 LEU A N 1
ATOM 2268 C CA . LEU A 1 286 ? 32.525 0.543 -39.728 1.00 67.56 286 LEU A CA 1
ATOM 2269 C C . LEU A 1 286 ? 31.921 -0.604 -38.912 1.00 67.56 286 LEU A C 1
ATOM 2271 O O . LEU A 1 286 ? 30.995 -0.392 -38.130 1.00 67.56 286 LEU A O 1
ATOM 2275 N N . SER A 1 287 ? 32.516 -1.800 -38.990 1.00 67.69 287 SER A N 1
ATOM 2276 C CA . SER A 1 287 ? 32.054 -2.976 -38.242 1.00 67.69 287 SER A CA 1
ATOM 2277 C C . SER A 1 287 ? 32.145 -2.822 -36.720 1.00 67.69 287 SER A C 1
ATOM 2279 O O . SER A 1 287 ? 31.510 -3.576 -35.992 1.00 67.69 287 SER A O 1
ATOM 2281 N N . GLN A 1 288 ? 32.928 -1.854 -36.233 1.00 62.22 288 GLN A N 1
ATOM 2282 C CA . GLN A 1 288 ? 33.136 -1.567 -34.810 1.00 62.22 288 GLN A CA 1
ATOM 2283 C C . GLN A 1 288 ? 32.119 -0.570 -34.221 1.00 62.22 288 GLN A C 1
ATOM 2285 O O . GLN A 1 288 ? 32.304 -0.097 -33.103 1.00 62.22 288 GLN A O 1
ATOM 2290 N N . GLY A 1 289 ? 31.031 -0.264 -34.940 1.00 55.09 289 GLY A N 1
ATOM 2291 C CA . GLY A 1 289 ? 29.873 0.442 -34.375 1.00 55.09 289 GLY A CA 1
ATOM 2292 C C . GLY A 1 289 ? 29.659 1.868 -34.879 1.00 55.09 289 GLY A C 1
ATOM 2293 O O . GLY A 1 289 ? 28.799 2.577 -34.358 1.00 55.09 289 GLY A O 1
ATOM 2294 N N . THR A 1 290 ? 30.371 2.307 -35.919 1.00 54.78 290 THR A N 1
ATOM 2295 C CA . THR A 1 290 ? 29.997 3.553 -36.597 1.00 54.78 290 THR A CA 1
ATOM 2296 C C . THR A 1 290 ? 28.922 3.261 -37.641 1.00 54.78 290 THR A C 1
ATOM 2298 O O . THR A 1 290 ? 29.198 2.655 -38.669 1.00 54.78 290 THR A O 1
ATOM 2301 N N . ARG A 1 291 ? 27.687 3.739 -37.412 1.00 52.75 291 ARG A N 1
ATOM 2302 C CA . ARG A 1 291 ? 26.575 3.749 -38.394 1.00 52.75 291 ARG A CA 1
ATOM 2303 C C . ARG A 1 291 ? 26.841 4.697 -39.586 1.00 52.75 291 ARG A C 1
ATOM 2305 O O . ARG A 1 291 ? 25.995 5.484 -39.992 1.00 52.75 291 ARG A O 1
ATOM 2312 N N . ILE A 1 292 ? 28.049 4.666 -40.142 1.00 52.50 292 ILE A N 1
ATOM 2313 C CA . ILE A 1 292 ? 28.425 5.362 -41.380 1.00 52.50 292 ILE A CA 1
ATOM 2314 C C . ILE A 1 292 ? 28.071 4.483 -42.599 1.00 52.50 292 ILE A C 1
ATOM 2316 O O . ILE A 1 292 ? 28.140 4.951 -43.733 1.00 52.50 292 ILE A O 1
ATOM 2320 N N . ASP A 1 293 ? 27.622 3.241 -42.389 1.00 49.88 293 ASP A N 1
ATOM 2321 C CA . ASP A 1 293 ? 27.165 2.340 -43.456 1.00 49.88 293 ASP A CA 1
ATOM 2322 C C . ASP A 1 293 ? 26.077 2.981 -44.338 1.00 49.88 293 ASP A C 1
ATOM 2324 O O . ASP A 1 293 ? 26.171 2.920 -45.563 1.00 49.88 293 ASP A O 1
ATOM 2328 N N . ASP A 1 294 ? 25.142 3.735 -43.743 1.00 51.06 294 ASP A N 1
ATOM 2329 C CA . ASP A 1 294 ? 24.105 4.489 -44.472 1.00 51.06 294 ASP A CA 1
ATOM 2330 C C . ASP A 1 294 ? 24.668 5.664 -45.303 1.00 51.06 294 ASP A C 1
ATOM 2332 O O . ASP A 1 294 ? 23.997 6.207 -46.181 1.00 51.06 294 ASP A O 1
ATOM 2336 N N . TYR A 1 295 ? 25.900 6.099 -45.019 1.00 50.09 295 TYR A N 1
ATOM 2337 C CA . TYR A 1 295 ? 26.581 7.194 -45.711 1.00 50.09 295 TYR A CA 1
ATOM 2338 C C . TYR A 1 295 ? 27.481 6.707 -46.854 1.00 50.09 295 TYR A C 1
ATOM 2340 O O . TYR A 1 295 ? 27.708 7.466 -47.798 1.00 50.09 295 TYR A O 1
ATOM 2348 N N . LEU A 1 296 ? 28.019 5.486 -46.786 1.00 50.06 296 LEU A N 1
ATOM 2349 C CA . LEU A 1 296 ? 28.985 4.956 -47.760 1.00 50.06 296 LEU A CA 1
ATOM 2350 C C . LEU A 1 296 ? 28.421 3.903 -48.724 1.00 50.06 296 LEU A C 1
ATOM 2352 O O . LEU A 1 296 ? 29.087 3.636 -49.728 1.00 50.06 296 LEU A O 1
ATOM 2356 N N . ALA A 1 297 ? 27.236 3.348 -48.447 1.00 47.81 297 ALA A N 1
ATOM 2357 C CA . ALA A 1 297 ? 26.429 2.629 -49.437 1.00 47.81 297 ALA A CA 1
ATOM 2358 C C . ALA A 1 297 ? 25.977 3.558 -50.584 1.00 47.81 297 ALA A C 1
ATOM 2360 O O . ALA A 1 297 ? 25.857 3.048 -51.720 1.00 47.81 297 ALA A O 1
#

Mean predicted aligned error: 18.46 Å

Nearest PDB structures (foldseek):
  8y6u-assembly1_F  TM=6.006E-01  e=1.299E-05  Escherichia coli
  7w5x-assembly1_F  TM=5.875E-01  e=3.747E-05  Escherichia coli K-12
  5yqg-assembly1_D  TM=4.755E-01  e=5.705E+00  Mus musculus
  6zc9-assembly1_C  TM=3.686E-01  e=7.876E+00  Homo sapiens

Sequence (297 aa):
MKIIVHKEQEIGIQDSLNLEQQNGSRRRVNYSLVNAVVNSRVLELRRLDQDLTVTTLSEEAQAAIREHRQEVLGDIIDCNMGLIVSIAKQYAEKVELEDLKGVGIVTLLEAIPHFKIGRAKFSTFVFPRIRKAIHCYAIEQRSPIKETDYHYRKVKKAGGSSAAQTYTIFSLSKGLNQTNAESDPIENILPNDFIGDVEQEALSPLTLIDLMNLAQEAGLDFRQQRILWLRAVMSSDVYRSFPLSLRDIGKLLVPPVTGARVKQIEDKIKSKLCTPAFLPRLRQILSQGTRIDDYLA

Secondary structure (DSSP, 8-state):
---HHHHHHHHHHHHHHHGGGT--------HHHHHHHHHHHHHHHHHHHHHHT-TTS-HHHHHHHHHHHHHHHHHHHHHHHHHHHHHHTTTTTTS-HHHHHHHHHHHHHHHGGG--TTTS-HHHHHHHHHHHHHHHHHHHTTSSS---HHHHHHHHHTTSSHHHHHHHHHHHHTTTT--S-----------GGG---HHHHT--HHHHHHHHHHHHHTT--HHHHHHHHHHHHTSSTTT-SSPPPHHHHHHHSSS---HHHHHHHHHHHHHHHTSTTTHHHHHHHHHTT-TTHHHH-

InterPro domains:
  IPR007627 RNA polymerase sigma-70 region 2 [PF04542] (77-135)
  IPR013325 RNA polymerase sigma factor, region 2 [SSF88946] (54-139)

Radius of gyration: 37.42 Å; Cα contacts (8 Å, |Δi|>4): 188; chains: 1; bounding box: 74×51×94 Å

pLDDT: mean 73.06, std 19.85, range [32.94, 97.5]

Solvent-accessible surface area (backbone atoms only — not comparable to full-atom values): 17826 Å² total; per-residue (Å²): 135,87,78,73,80,58,61,71,63,51,57,67,50,56,58,60,60,69,57,66,84,80,58,98,66,88,70,79,76,61,64,68,60,54,46,50,52,44,54,51,44,54,54,50,50,54,52,52,57,55,57,69,68,48,84,86,59,54,72,68,56,53,50,53,52,51,51,54,51,50,53,50,50,48,54,48,46,64,76,41,43,67,59,40,50,64,54,34,63,79,53,43,91,75,42,62,60,66,60,36,40,51,50,22,52,54,48,48,63,70,42,57,85,74,60,57,87,88,78,58,58,63,67,73,66,46,46,66,53,29,52,49,51,36,52,50,51,55,49,33,67,65,41,96,64,80,50,53,70,69,58,53,53,52,25,54,73,62,67,52,76,69,40,51,58,48,54,63,51,49,64,53,44,74,76,43,96,67,79,92,66,87,78,72,78,86,85,64,84,70,59,76,90,70,68,63,62,64,76,62,71,74,59,58,70,60,51,61,52,51,50,52,53,50,37,53,75,58,68,49,50,74,71,53,48,50,52,51,46,56,54,55,63,33,55,38,78,88,80,34,100,55,64,72,50,50,54,57,53,12,63,76,38,88,79,62,46,53,29,70,59,43,49,57,51,47,56,53,47,51,61,50,51,64,32,83,87,42,36,66,60,50,51,56,45,39,75,73,71,46,84,51,59,87,76,74,112

Foldseek 3Di:
DDPPVVVVVVVVVVVVVVVVPPDPDPDPDPLVVLLVLLVVLLVVLVVLVVVLVPPPDDPVVNVVSVVVNVVSLVSNLVSCLVVQLVLLVVLCPQDPSVVLSVQLSVLLVVCSVVDDPPPDRSCVSSNVRSNVRSVQVSQQSNDPDGDGPVLVVVCVVVPDDPCNQVVVVVVVVVVPPDPDDPDDRPPDPDDPVPPDVPVVLLDPVVLLVLVLVLCVVLVPDPQLSLLVCLQQVQPRPPHDPDGDQLQRSQCVDVVRDHSVVSVVSLVVSLVSCCDPVNVVVNVVSVVSNRPCVVVND